Protein AF-A0A7S1WZS3-F1 (afdb_monomer)

pLDDT: mean 91.5, std 8.47, range [45.56, 98.88]

Solvent-accessible surface area (backbone atoms only — not comparable to full-atom values): 16758 Å² total; per-residue (Å²): 134,74,49,86,81,84,87,34,74,43,82,35,60,70,46,44,48,32,69,66,56,39,52,51,41,39,76,72,62,40,40,30,54,29,68,52,67,67,52,53,50,56,44,50,54,53,54,59,64,42,54,56,54,85,89,65,92,74,57,39,48,43,87,85,74,50,40,50,37,22,43,61,51,29,45,55,56,40,46,24,36,70,39,18,65,38,70,40,64,42,80,39,55,29,79,86,77,61,50,49,81,30,22,66,61,47,41,45,63,74,42,43,56,80,90,77,30,75,74,80,77,36,90,41,59,35,36,16,31,34,48,37,37,33,86,87,79,65,28,30,53,38,22,30,36,21,1,69,81,33,86,89,20,40,50,23,35,38,49,30,59,42,63,29,46,59,51,33,24,52,67,58,28,29,40,50,30,25,32,64,26,26,49,38,61,52,44,78,74,17,39,52,35,40,33,65,45,50,73,94,44,57,64,41,33,45,38,40,31,31,33,26,30,50,74,53,72,81,62,70,49,23,29,61,31,36,88,61,11,43,12,28,25,57,36,45,64,73,60,55,66,76,58,60,76,85,51,28,79,57,64,57,55,77,56,46,52,53,28,43,74,70,59,76,47,62,64,36,81,65,91,40,74,44,53,52,48,45,35,58,46,37,19,50,51,25,48,41,82,86,60,51,54,59,57,47,31,53,52,50,56,58,48,45,57,44,37,54,69,76,36,65,89,29,53,49,81,130

Structure (mmCIF, N/CA/C/O backbone):
data_AF-A0A7S1WZS3-F1
#
_entry.id   AF-A0A7S1WZS3-F1
#
loop_
_atom_site.group_PDB
_atom_site.id
_atom_site.type_symbol
_atom_site.label_atom_id
_atom_site.label_alt_id
_atom_site.label_comp_id
_atom_site.label_asym_id
_atom_site.label_entity_id
_atom_site.label_seq_id
_atom_site.pdbx_PDB_ins_code
_atom_site.Cartn_x
_atom_site.Cartn_y
_atom_site.Cartn_z
_atom_site.occupancy
_atom_site.B_iso_or_equiv
_atom_site.auth_seq_id
_atom_site.auth_comp_id
_atom_site.auth_asym_id
_atom_site.auth_atom_id
_atom_site.pdbx_PDB_model_num
ATOM 1 N N . GLU A 1 1 ? 26.510 1.974 -28.330 1.00 45.56 1 GLU A N 1
ATOM 2 C CA . GLU A 1 1 ? 25.494 0.947 -28.642 1.00 45.56 1 GLU A CA 1
ATOM 3 C C . GLU A 1 1 ? 24.501 0.903 -27.490 1.00 45.56 1 GLU A C 1
ATOM 5 O O . GLU A 1 1 ? 24.932 0.837 -26.343 1.00 45.56 1 GLU A O 1
ATOM 10 N N . GLY A 1 2 ? 23.208 1.093 -27.761 1.00 55.34 2 GLY A N 1
ATOM 11 C CA . GLY A 1 2 ? 22.176 1.066 -26.721 1.00 55.34 2 GLY A CA 1
ATOM 12 C C . GLY A 1 2 ? 21.950 -0.366 -26.241 1.00 55.34 2 GLY A C 1
ATOM 13 O O . GLY A 1 2 ? 21.807 -1.272 -27.058 1.00 55.34 2 GLY A O 1
ATOM 14 N N . THR A 1 3 ? 21.942 -0.582 -24.928 1.00 66.81 3 THR A N 1
ATOM 15 C CA . THR A 1 3 ? 21.632 -1.881 -24.327 1.00 66.81 3 THR A CA 1
ATOM 16 C C . THR A 1 3 ? 20.143 -2.175 -24.506 1.00 66.81 3 THR A C 1
ATOM 18 O O . THR A 1 3 ? 19.302 -1.529 -23.881 1.00 66.81 3 THR A O 1
ATOM 21 N N . ALA A 1 4 ? 19.805 -3.138 -25.368 1.00 75.06 4 ALA A N 1
ATOM 22 C CA . ALA A 1 4 ? 18.430 -3.612 -25.509 1.00 75.06 4 ALA A CA 1
ATOM 23 C C . ALA A 1 4 ? 17.906 -4.113 -24.153 1.00 75.06 4 ALA A C 1
ATOM 25 O O . ALA A 1 4 ? 18.592 -4.873 -23.467 1.00 75.06 4 ALA A O 1
ATOM 26 N N . GLN A 1 5 ? 16.706 -3.677 -23.768 1.00 86.69 5 GLN A N 1
ATOM 27 C CA . GLN A 1 5 ? 16.044 -4.119 -22.541 1.00 86.69 5 GLN A CA 1
ATOM 28 C C . GLN A 1 5 ? 14.950 -5.125 -22.872 1.00 86.69 5 GLN A C 1
ATOM 30 O O . GLN A 1 5 ? 14.182 -4.931 -23.812 1.00 86.69 5 GLN A O 1
ATOM 35 N N . VAL A 1 6 ? 14.887 -6.201 -22.089 1.00 90.31 6 VAL A N 1
ATOM 36 C CA . VAL A 1 6 ? 13.849 -7.228 -22.202 1.00 90.31 6 VAL A CA 1
ATOM 37 C C . VAL A 1 6 ? 12.915 -7.088 -21.012 1.00 90.31 6 VAL A C 1
ATOM 39 O O . VAL A 1 6 ? 13.349 -7.239 -19.872 1.00 90.31 6 VAL A O 1
ATOM 42 N N . PHE A 1 7 ? 11.638 -6.839 -21.287 1.00 94.19 7 PHE A N 1
ATOM 43 C CA . PHE A 1 7 ? 10.586 -6.874 -20.279 1.00 94.19 7 PHE A CA 1
ATOM 44 C C . PHE A 1 7 ? 10.088 -8.315 -20.117 1.00 94.19 7 PHE A C 1
ATOM 46 O O . PHE A 1 7 ? 9.569 -8.902 -21.068 1.00 94.19 7 PHE A O 1
ATOM 53 N N . LYS A 1 8 ? 10.295 -8.922 -18.943 1.00 95.44 8 LYS A N 1
ATOM 54 C CA . LYS A 1 8 ? 9.975 -10.338 -18.701 1.00 95.44 8 LYS A CA 1
ATOM 55 C C . LYS A 1 8 ? 8.706 -10.471 -17.869 1.00 95.44 8 LYS A C 1
ATOM 57 O O . LYS A 1 8 ? 8.696 -10.084 -16.705 1.00 95.44 8 LYS A O 1
ATOM 62 N N . VAL A 1 9 ? 7.675 -11.085 -18.438 1.00 96.94 9 VAL A N 1
ATOM 63 C CA . VAL A 1 9 ? 6.403 -11.339 -17.752 1.00 96.94 9 VAL A CA 1
ATOM 64 C C . VAL A 1 9 ? 6.297 -12.810 -17.374 1.00 96.94 9 VAL A C 1
ATOM 66 O O . VAL A 1 9 ? 6.479 -13.685 -18.220 1.00 96.94 9 VAL A O 1
ATOM 69 N N . ILE A 1 10 ? 5.963 -13.083 -16.115 1.00 97.12 10 ILE A N 1
ATOM 70 C CA . ILE A 1 10 ? 5.545 -14.408 -15.654 1.00 97.12 10 ILE A CA 1
ATOM 71 C C . ILE A 1 10 ? 4.019 -14.412 -15.559 1.00 97.12 10 ILE A C 1
ATOM 73 O O . ILE A 1 10 ? 3.454 -13.868 -14.613 1.00 97.12 10 ILE A O 1
ATOM 77 N N . LEU A 1 11 ? 3.355 -15.012 -16.548 1.00 96.75 11 LEU A N 1
ATOM 78 C CA . LEU A 1 11 ? 1.907 -15.219 -16.536 1.00 96.75 11 LEU A CA 1
ATOM 79 C C . LEU A 1 11 ? 1.604 -16.580 -15.898 1.00 96.75 11 LEU A C 1
ATOM 81 O O . LEU A 1 11 ? 1.740 -17.615 -16.549 1.00 96.75 11 LEU A O 1
ATOM 85 N N . SER A 1 12 ? 1.264 -16.592 -14.610 1.00 95.31 12 SER A N 1
ATOM 86 C CA . SER A 1 12 ? 0.979 -17.822 -13.867 1.00 95.31 12 SER A CA 1
ATOM 87 C C . SER A 1 12 ? 0.108 -17.548 -12.638 1.00 95.31 12 SER A C 1
ATOM 89 O O . SER A 1 12 ? 0.584 -16.911 -11.694 1.00 95.31 12 SER A O 1
ATOM 91 N N . PRO A 1 13 ? -1.126 -18.089 -12.586 1.00 89.38 13 PRO A N 1
ATOM 92 C CA . PRO A 1 13 ? -1.971 -18.009 -11.396 1.00 89.38 13 PRO A CA 1
ATOM 93 C C . PRO A 1 13 ? -1.282 -18.560 -10.143 1.00 89.38 13 PRO A C 1
ATOM 95 O O . PRO A 1 13 ? -1.365 -17.956 -9.083 1.00 89.38 13 PRO A O 1
ATOM 98 N N . THR A 1 14 ? -0.518 -19.649 -10.276 1.00 90.56 14 THR A N 1
ATOM 99 C CA . THR A 1 14 ? 0.211 -20.258 -9.154 1.00 90.56 14 THR A CA 1
ATOM 100 C C . THR A 1 14 ? 1.258 -19.314 -8.565 1.00 90.56 14 THR A C 1
ATOM 102 O O . THR A 1 14 ? 1.360 -19.194 -7.351 1.00 90.56 14 THR A O 1
ATOM 105 N N . VAL A 1 15 ? 2.026 -18.612 -9.406 1.00 92.94 15 VAL A N 1
ATOM 106 C CA . VAL A 1 15 ? 3.057 -17.670 -8.926 1.00 92.94 15 VAL A CA 1
ATOM 107 C C . VAL A 1 15 ? 2.420 -16.412 -8.329 1.00 92.94 15 VAL A C 1
ATOM 109 O O . VAL A 1 15 ? 2.984 -15.804 -7.425 1.00 92.94 15 VAL A O 1
ATOM 112 N N . CYS A 1 16 ? 1.237 -16.020 -8.803 1.00 90.31 16 CYS A N 1
ATOM 113 C CA . CYS A 1 16 ? 0.491 -14.900 -8.235 1.00 90.31 16 CYS A CA 1
ATOM 114 C C . CYS A 1 16 ? -0.029 -15.148 -6.819 1.00 90.31 16 CYS A C 1
ATOM 116 O O . CYS A 1 16 ? -0.367 -14.173 -6.164 1.00 90.31 16 CYS A O 1
ATOM 118 N N . GLU A 1 17 ? -0.091 -16.395 -6.356 1.00 90.38 17 GLU A N 1
ATOM 119 C CA . GLU A 1 17 ? -0.626 -16.755 -5.034 1.00 90.38 17 GLU A CA 1
ATOM 120 C C . GLU A 1 17 ? 0.442 -17.331 -4.089 1.00 90.38 17 GLU A C 1
ATOM 122 O O . GLU A 1 17 ? 0.184 -17.520 -2.900 1.00 90.38 17 GLU A O 1
ATOM 127 N N . ASP A 1 18 ? 1.649 -17.592 -4.601 1.00 95.06 18 ASP A N 1
ATOM 128 C CA . ASP A 1 18 ? 2.789 -18.076 -3.825 1.00 95.06 18 ASP A CA 1
ATOM 129 C C . ASP A 1 18 ? 3.810 -16.944 -3.619 1.00 95.06 18 ASP A C 1
ATOM 131 O O . ASP A 1 18 ? 4.537 -16.573 -4.553 1.00 95.06 18 ASP A O 1
ATOM 135 N N . PRO A 1 19 ? 3.911 -16.384 -2.401 1.00 95.31 19 PRO A N 1
ATOM 136 C CA . PRO A 1 19 ? 4.779 -15.242 -2.167 1.00 95.31 19 PRO A CA 1
ATOM 137 C C . PRO A 1 19 ? 6.270 -15.596 -2.244 1.00 95.31 19 PRO A C 1
ATOM 139 O O . PRO A 1 19 ? 7.086 -14.745 -2.593 1.00 95.31 19 PRO A O 1
ATOM 142 N N . VAL A 1 20 ? 6.658 -16.846 -1.972 1.00 94.44 20 VAL A N 1
ATOM 143 C CA . VAL A 1 20 ? 8.062 -17.272 -2.066 1.00 94.44 20 VAL A CA 1
ATOM 144 C C . VAL A 1 20 ? 8.466 -17.378 -3.531 1.00 94.44 20 VAL A C 1
ATOM 146 O O . VAL A 1 20 ? 9.483 -16.813 -3.942 1.00 94.44 20 VAL A O 1
ATOM 149 N N . ILE A 1 21 ? 7.661 -18.064 -4.347 1.00 94.38 21 ILE A N 1
ATOM 150 C CA . ILE A 1 21 ? 7.946 -18.221 -5.776 1.00 94.38 21 ILE A CA 1
ATOM 151 C C . ILE A 1 21 ? 7.903 -16.861 -6.480 1.00 94.38 21 ILE A C 1
ATOM 153 O O . ILE A 1 21 ? 8.752 -16.603 -7.336 1.00 94.38 21 ILE A O 1
ATOM 157 N N . ARG A 1 22 ? 6.996 -15.955 -6.091 1.00 93.81 22 ARG A N 1
ATOM 158 C CA . ARG A 1 22 ? 6.959 -14.593 -6.643 1.00 93.81 22 ARG A CA 1
ATOM 159 C C . ARG A 1 22 ? 8.277 -13.847 -6.422 1.00 93.81 22 ARG A C 1
ATOM 161 O O . ARG A 1 22 ? 8.834 -13.322 -7.388 1.00 93.81 22 ARG A O 1
ATOM 168 N N . LEU A 1 23 ? 8.809 -13.832 -5.196 1.00 91.69 23 LEU A N 1
ATOM 169 C CA . LEU A 1 23 ? 10.112 -13.212 -4.924 1.00 91.69 23 LEU A CA 1
ATOM 170 C C . LEU A 1 23 ? 11.245 -13.898 -5.696 1.00 91.69 23 LEU A C 1
ATOM 172 O O . LEU A 1 23 ? 12.122 -13.217 -6.227 1.00 91.69 23 LEU A O 1
ATOM 176 N N . LEU A 1 24 ? 11.211 -15.229 -5.830 1.00 92.31 24 LEU A N 1
ATOM 177 C CA . LEU A 1 24 ? 12.184 -15.961 -6.646 1.00 92.31 24 LEU A CA 1
ATOM 178 C C . LEU A 1 24 ? 12.127 -15.545 -8.123 1.00 92.31 24 LEU A C 1
ATOM 180 O O . LEU A 1 24 ? 13.178 -15.379 -8.742 1.00 92.31 24 LEU A O 1
ATOM 184 N N . CYS A 1 25 ? 10.939 -15.337 -8.696 1.00 93.62 25 CYS A N 1
ATOM 185 C CA . CYS A 1 25 ? 10.792 -14.836 -10.062 1.00 93.62 25 CYS A CA 1
ATOM 186 C C . CYS A 1 25 ? 11.454 -13.462 -10.232 1.00 93.62 25 CYS A C 1
ATOM 188 O O . CYS A 1 25 ? 12.222 -13.270 -11.180 1.00 93.62 25 CYS A O 1
ATOM 190 N N . PHE A 1 26 ? 11.228 -12.535 -9.300 1.00 91.62 26 PHE A N 1
ATOM 191 C CA . PHE A 1 26 ? 11.874 -11.221 -9.322 1.00 91.62 26 PHE A CA 1
ATOM 192 C C . PHE A 1 26 ? 13.392 -11.312 -9.140 1.00 91.62 26 PHE A C 1
ATOM 194 O O . PHE A 1 26 ? 14.135 -10.721 -9.920 1.00 91.62 26 PHE A O 1
ATOM 201 N N . ALA A 1 27 ? 13.877 -12.154 -8.224 1.00 88.50 27 ALA A N 1
ATOM 202 C CA . ALA A 1 27 ? 15.308 -12.415 -8.050 1.00 88.50 27 ALA A CA 1
ATOM 203 C C . ALA A 1 27 ? 15.969 -13.040 -9.299 1.00 88.50 27 ALA A C 1
ATOM 205 O O . ALA A 1 27 ? 17.177 -12.916 -9.503 1.00 88.50 27 ALA A O 1
ATOM 206 N N . LYS A 1 28 ? 15.192 -13.708 -10.166 1.00 91.69 28 LYS A N 1
ATOM 207 C CA . LYS A 1 28 ? 15.631 -14.223 -11.479 1.00 91.69 28 LYS A CA 1
ATOM 208 C C . LYS A 1 28 ? 15.426 -13.221 -12.627 1.00 91.69 28 LYS A C 1
ATOM 210 O O . LYS A 1 28 ? 15.674 -13.550 -13.791 1.00 91.69 28 LYS A O 1
ATOM 215 N N . GLY A 1 29 ? 15.030 -11.991 -12.309 1.00 90.38 29 GLY A N 1
ATOM 216 C CA . GLY A 1 29 ? 14.913 -10.876 -13.241 1.00 90.38 29 GLY A CA 1
ATOM 217 C C . GLY A 1 29 ? 13.618 -10.870 -14.044 1.00 90.38 29 GLY A C 1
ATOM 218 O O . GLY A 1 29 ? 13.650 -10.442 -15.200 1.00 90.38 29 GLY A O 1
ATOM 219 N N . ALA A 1 30 ? 12.519 -11.396 -13.489 1.00 93.75 30 ALA A N 1
ATOM 220 C CA . ALA A 1 30 ? 11.181 -11.067 -13.969 1.00 93.75 30 ALA A CA 1
ATOM 221 C C . ALA A 1 30 ? 10.912 -9.571 -13.757 1.00 93.75 30 ALA A C 1
ATOM 223 O O . ALA A 1 30 ? 11.286 -9.019 -12.727 1.00 93.75 30 ALA A O 1
ATOM 224 N N . SER A 1 31 ? 10.264 -8.935 -14.729 1.00 94.00 31 SER A N 1
ATOM 225 C CA . SER A 1 31 ? 9.810 -7.545 -14.640 1.00 94.00 31 SER A CA 1
ATOM 226 C C . SER A 1 31 ? 8.394 -7.438 -14.082 1.00 94.00 31 SER A C 1
ATOM 228 O O . SER A 1 31 ? 7.981 -6.368 -13.675 1.00 94.00 31 SER A O 1
ATOM 230 N N . MET A 1 32 ? 7.621 -8.524 -14.140 1.00 95.06 32 MET A N 1
ATOM 231 C CA . MET A 1 32 ? 6.221 -8.550 -13.737 1.00 95.06 32 MET A CA 1
ATOM 232 C C . MET A 1 32 ? 5.761 -9.992 -13.516 1.00 95.06 32 MET A C 1
ATOM 234 O O . MET A 1 32 ? 6.192 -10.910 -14.221 1.00 95.06 32 MET A O 1
ATOM 238 N N . VAL A 1 33 ? 4.840 -10.178 -12.572 1.00 95.69 33 VAL A N 1
ATOM 239 C CA . VAL A 1 33 ? 4.113 -11.431 -12.341 1.00 95.69 33 VAL A CA 1
ATOM 240 C C . VAL A 1 33 ? 2.618 -11.123 -12.401 1.00 95.69 33 VAL A C 1
ATOM 242 O O . VAL A 1 33 ? 2.159 -10.236 -11.682 1.00 95.69 33 VAL A O 1
ATOM 245 N N . ALA A 1 34 ? 1.877 -11.848 -13.238 1.00 95.25 34 ALA A N 1
ATOM 246 C CA . ALA A 1 34 ? 0.453 -11.630 -13.491 1.00 95.25 34 ALA A CA 1
ATOM 247 C C . ALA A 1 34 ? -0.325 -12.947 -13.609 1.00 95.25 34 ALA A C 1
ATOM 249 O O . ALA A 1 34 ? 0.240 -13.988 -13.946 1.00 95.25 34 ALA A O 1
ATOM 250 N N . ASN A 1 35 ? -1.634 -12.892 -13.364 1.00 93.06 35 ASN A N 1
ATOM 251 C CA . ASN A 1 35 ? -2.553 -14.029 -13.490 1.00 93.06 35 ASN A CA 1
ATOM 252 C C . ASN A 1 35 ? -3.586 -13.855 -14.616 1.00 93.06 35 ASN A C 1
ATOM 254 O O . ASN A 1 35 ? -4.322 -14.797 -14.897 1.00 93.06 35 ASN A O 1
ATOM 258 N N . CYS A 1 36 ? -3.633 -12.690 -15.269 1.00 92.44 36 CYS A N 1
ATOM 259 C CA . CYS A 1 36 ? -4.579 -12.380 -16.336 1.00 92.44 36 CYS A CA 1
ATOM 260 C C . CYS A 1 36 ? -3.890 -11.707 -17.532 1.00 92.44 36 CYS A C 1
ATOM 262 O O . CYS A 1 36 ? -2.828 -11.093 -17.399 1.00 92.44 36 CYS A O 1
ATOM 264 N N . VAL A 1 37 ? -4.487 -11.848 -18.717 1.00 94.44 37 VAL A N 1
ATOM 265 C CA . VAL A 1 37 ? -3.927 -11.339 -19.980 1.00 94.44 37 VAL A CA 1
ATOM 266 C C . VAL A 1 37 ? -4.105 -9.826 -20.088 1.00 94.44 37 VAL A C 1
ATOM 268 O O . VAL A 1 37 ? -3.264 -9.149 -20.671 1.00 94.44 37 VAL A O 1
ATOM 271 N N . GLU A 1 38 ? -5.148 -9.281 -19.472 1.00 94.94 38 GLU A N 1
ATOM 272 C CA . GLU A 1 38 ? -5.461 -7.855 -19.431 1.00 94.94 38 GLU A CA 1
ATOM 273 C C . GLU A 1 38 ? -4.323 -7.060 -18.779 1.00 94.94 38 GLU A C 1
ATOM 275 O O . GLU A 1 38 ? -3.884 -6.047 -19.319 1.00 94.94 38 GLU A O 1
ATOM 280 N N . ALA A 1 39 ? -3.768 -7.564 -17.671 1.00 95.00 39 ALA A N 1
ATOM 281 C CA . ALA A 1 39 ? -2.610 -6.948 -17.026 1.00 95.00 39 ALA A CA 1
ATOM 282 C C . ALA A 1 39 ? -1.348 -7.032 -17.901 1.00 95.00 39 ALA A C 1
ATOM 284 O O . ALA A 1 39 ? -0.548 -6.099 -17.926 1.00 95.00 39 ALA A O 1
ATOM 285 N N . VAL A 1 40 ? -1.167 -8.132 -18.643 1.00 96.62 40 VAL A N 1
ATOM 286 C CA . VAL A 1 40 ? -0.061 -8.253 -19.608 1.00 96.62 40 VAL A CA 1
ATOM 287 C C . VAL A 1 40 ? -0.218 -7.233 -20.732 1.00 96.62 40 VAL A C 1
ATOM 289 O O . VAL A 1 40 ? 0.767 -6.616 -21.126 1.00 96.62 40 VAL A O 1
ATOM 292 N N . HIS A 1 41 ? -1.438 -7.025 -21.225 1.00 96.94 41 HIS A N 1
ATOM 293 C CA . HIS A 1 41 ? -1.720 -6.029 -22.252 1.00 96.94 41 HIS A CA 1
ATOM 294 C C . HIS A 1 41 ? -1.389 -4.609 -21.774 1.00 96.94 41 HIS A C 1
ATOM 296 O O . HIS A 1 41 ? -0.627 -3.925 -22.453 1.00 96.94 41 HIS A O 1
ATOM 302 N N . ASP A 1 42 ? -1.860 -4.203 -20.587 1.00 96.44 42 ASP A N 1
ATOM 303 C CA . ASP A 1 42 ? -1.519 -2.898 -19.984 1.00 96.44 42 ASP A CA 1
ATOM 304 C C . ASP A 1 42 ? 0.006 -2.727 -19.858 1.00 96.44 42 ASP A C 1
ATOM 306 O O . ASP A 1 42 ? 0.582 -1.723 -20.284 1.00 96.44 42 ASP A O 1
ATOM 310 N N . ALA A 1 43 ? 0.709 -3.753 -19.372 1.00 96.62 43 ALA A N 1
ATOM 311 C CA . ALA A 1 43 ? 2.164 -3.706 -19.281 1.00 96.62 43 ALA A CA 1
ATOM 312 C C . ALA A 1 43 ? 2.839 -3.524 -20.651 1.00 96.62 43 ALA A C 1
ATOM 314 O O . ALA A 1 43 ? 3.775 -2.733 -20.771 1.00 96.62 43 ALA A O 1
ATOM 315 N N . LEU A 1 44 ? 2.370 -4.216 -21.694 1.00 95.94 44 LEU A N 1
ATOM 316 C CA . LEU A 1 44 ? 2.919 -4.089 -23.046 1.00 95.94 44 LEU A CA 1
ATOM 317 C C . LEU A 1 44 ? 2.644 -2.711 -23.664 1.00 95.94 44 LEU A C 1
ATOM 319 O O . LEU A 1 44 ? 3.531 -2.161 -24.317 1.00 95.94 44 LEU A O 1
ATOM 323 N N . GLU A 1 45 ? 1.475 -2.117 -23.417 1.00 96.88 45 GLU A N 1
ATOM 324 C CA . GLU A 1 45 ? 1.179 -0.738 -23.827 1.00 96.88 45 GLU A CA 1
ATOM 325 C C . GLU A 1 45 ? 2.131 0.264 -23.158 1.00 96.88 45 GLU A C 1
ATOM 327 O O . GLU A 1 45 ? 2.654 1.173 -23.811 1.00 96.88 45 GLU A O 1
ATOM 332 N N . ARG A 1 46 ? 2.430 0.082 -21.866 1.00 96.25 46 ARG A N 1
ATOM 333 C CA . ARG A 1 46 ? 3.415 0.911 -21.150 1.00 96.25 46 ARG A CA 1
ATOM 334 C C . ARG A 1 46 ? 4.838 0.693 -21.665 1.00 96.25 46 ARG A C 1
ATOM 336 O O . ARG A 1 46 ? 5.572 1.662 -21.846 1.00 96.25 46 ARG A O 1
ATOM 343 N N . VAL A 1 47 ? 5.217 -0.551 -21.960 1.00 95.12 47 VAL A N 1
ATOM 344 C CA . VAL A 1 47 ? 6.512 -0.883 -22.576 1.00 95.12 47 VAL A CA 1
ATOM 345 C C . VAL A 1 47 ? 6.673 -0.193 -23.932 1.00 95.12 47 VAL A C 1
ATOM 347 O O . VAL A 1 47 ? 7.736 0.369 -24.198 1.00 95.12 47 VAL A O 1
ATOM 350 N N . GLU A 1 48 ? 5.632 -0.183 -24.766 1.00 94.12 48 GLU A N 1
ATOM 351 C CA . GLU A 1 48 ? 5.646 0.501 -26.064 1.00 94.12 48 GLU A CA 1
ATOM 352 C C . GLU A 1 48 ? 5.854 2.013 -25.901 1.00 94.12 48 GLU A C 1
ATOM 354 O O . GLU A 1 48 ? 6.645 2.619 -26.626 1.00 94.12 48 GLU A O 1
ATOM 359 N N . ARG A 1 49 ? 5.224 2.623 -24.889 1.00 92.94 49 ARG A N 1
ATOM 360 C CA . ARG A 1 49 ? 5.412 4.046 -24.558 1.00 92.94 49 ARG A CA 1
ATOM 361 C C . ARG A 1 49 ? 6.843 4.376 -24.126 1.00 92.94 49 ARG A C 1
ATOM 363 O O . ARG A 1 49 ? 7.279 5.505 -24.335 1.00 92.94 49 ARG A O 1
ATOM 370 N N . CYS A 1 50 ? 7.594 3.413 -23.592 1.00 89.81 50 CYS A N 1
ATOM 371 C CA . CYS A 1 50 ? 9.011 3.564 -23.241 1.00 89.81 50 CYS A CA 1
ATOM 372 C C . CYS A 1 50 ? 9.978 3.383 -24.427 1.00 89.81 50 CYS A C 1
ATOM 374 O O . CYS A 1 50 ? 11.190 3.302 -24.210 1.00 89.81 50 CYS A O 1
ATOM 376 N N . ARG A 1 51 ? 9.501 3.293 -25.678 1.00 87.00 51 ARG A N 1
ATOM 377 C CA . ARG A 1 51 ? 10.395 3.163 -26.837 1.00 87.00 51 ARG A CA 1
ATOM 378 C C . ARG A 1 51 ? 11.247 4.419 -27.051 1.00 87.00 51 ARG A C 1
ATOM 380 O O . ARG A 1 51 ? 10.684 5.507 -27.184 1.00 87.00 51 ARG A O 1
ATOM 387 N N . PRO A 1 52 ? 12.583 4.281 -27.161 1.00 82.62 52 PRO A N 1
ATOM 388 C CA . PRO A 1 52 ? 13.452 5.409 -27.456 1.00 82.62 52 PRO A CA 1
ATOM 389 C C . PRO A 1 52 ? 13.054 6.124 -28.747 1.00 82.62 52 PRO A C 1
ATOM 391 O O . PRO A 1 52 ? 12.831 5.484 -29.777 1.00 82.62 52 PRO A O 1
ATOM 394 N N . VAL A 1 53 ? 13.011 7.452 -28.704 1.00 77.88 53 VAL A N 1
ATOM 395 C CA . VAL A 1 53 ? 12.672 8.274 -29.868 1.00 77.88 53 VAL A CA 1
ATOM 396 C C . VAL A 1 53 ? 13.959 8.727 -30.553 1.00 77.88 53 VAL A C 1
ATOM 398 O O . VAL A 1 53 ? 14.813 9.382 -29.955 1.00 77.88 53 VAL A O 1
ATOM 401 N N . SER A 1 54 ? 14.118 8.393 -31.833 1.00 74.25 54 SER A N 1
ATOM 402 C CA . SER A 1 54 ? 15.257 8.849 -32.632 1.00 74.25 54 SER A CA 1
ATOM 403 C C . SER A 1 54 ? 15.110 10.319 -33.035 1.00 74.25 54 SER A C 1
ATOM 405 O O . SER A 1 54 ? 14.041 10.730 -33.479 1.00 74.25 54 SER A O 1
ATOM 407 N N . GLY A 1 55 ? 16.201 11.088 -32.978 1.00 68.62 55 GLY A N 1
ATOM 408 C CA . GLY A 1 55 ? 16.258 12.445 -33.541 1.00 68.62 55 GLY A CA 1
ATOM 409 C C . GLY A 1 55 ? 15.829 13.578 -32.603 1.00 68.62 55 GLY A C 1
ATOM 410 O O . GLY A 1 55 ? 15.815 14.732 -33.031 1.00 68.62 55 GLY A O 1
ATOM 411 N N . LEU A 1 56 ? 15.525 13.288 -31.333 1.00 72.31 56 LEU A N 1
ATOM 412 C CA . LEU A 1 56 ? 15.341 14.317 -30.307 1.00 72.31 56 LEU A CA 1
ATOM 413 C C . LEU A 1 56 ? 16.695 14.851 -29.817 1.00 72.31 56 LEU A C 1
ATOM 415 O O . LEU A 1 56 ? 17.666 14.105 -29.703 1.00 72.31 56 LEU A O 1
ATOM 419 N N . ARG A 1 57 ? 16.756 16.160 -29.536 1.00 64.06 57 ARG A N 1
ATOM 420 C CA . ARG A 1 57 ? 17.975 16.831 -29.046 1.00 64.06 57 ARG A CA 1
ATOM 421 C C . ARG A 1 57 ? 18.250 16.568 -27.566 1.00 64.06 57 ARG A C 1
ATOM 423 O O . ARG A 1 57 ? 19.409 16.550 -27.170 1.00 64.06 57 ARG A O 1
ATOM 430 N N . GLU A 1 58 ? 17.202 16.362 -26.777 1.00 77.00 58 GLU A N 1
ATOM 431 C CA . GLU A 1 58 ? 17.276 16.182 -25.328 1.00 77.00 58 GLU A CA 1
ATOM 432 C C . GLU A 1 58 ? 16.690 14.816 -24.982 1.00 77.00 58 GLU A C 1
ATOM 434 O O . GLU A 1 58 ? 15.480 14.606 -25.029 1.00 77.00 58 GLU A O 1
ATOM 439 N N . THR A 1 59 ? 17.570 13.856 -24.706 1.00 89.00 59 THR A N 1
ATOM 440 C CA . THR A 1 59 ? 17.177 12.508 -24.299 1.00 89.00 59 THR A CA 1
ATOM 441 C C . THR A 1 59 ? 17.952 12.094 -23.065 1.00 89.00 59 THR A C 1
ATOM 443 O O . THR A 1 59 ? 19.162 12.308 -22.980 1.00 89.00 59 THR A O 1
ATOM 446 N N . CYS A 1 60 ? 17.271 11.429 -22.150 1.00 89.69 60 CYS A N 1
ATOM 447 C CA . CYS A 1 60 ? 17.831 10.846 -20.956 1.00 89.69 60 CYS A CA 1
ATOM 448 C C . CYS A 1 60 ? 18.391 9.446 -21.235 1.00 89.69 60 CYS A C 1
ATOM 450 O O . CYS A 1 60 ? 17.967 8.716 -22.142 1.00 89.69 60 CYS A O 1
ATOM 452 N N . ARG A 1 61 ? 19.353 9.060 -20.397 1.00 90.69 61 ARG A N 1
ATOM 453 C CA . ARG A 1 61 ? 19.853 7.692 -20.285 1.00 90.69 61 ARG A CA 1
ATOM 454 C C . ARG A 1 61 ? 19.434 7.133 -18.934 1.00 90.69 61 ARG A C 1
ATOM 456 O O . ARG A 1 61 ? 19.722 7.754 -17.916 1.00 90.69 61 ARG A O 1
ATOM 463 N N . CYS A 1 62 ? 18.802 5.963 -18.922 1.00 90.50 62 CYS A N 1
ATOM 464 C CA . CYS A 1 62 ? 18.458 5.270 -17.689 1.00 90.50 62 CYS A CA 1
ATOM 465 C C . CYS A 1 62 ? 19.744 4.931 -16.909 1.00 90.50 62 CYS A C 1
ATOM 467 O O . CYS A 1 62 ? 20.611 4.232 -17.454 1.00 90.50 62 CYS A O 1
ATOM 469 N N . PRO A 1 63 ? 19.895 5.394 -15.655 1.00 88.81 63 PRO A N 1
ATOM 470 C CA . PRO A 1 63 ? 21.097 5.137 -14.864 1.00 88.81 63 PRO A CA 1
ATOM 471 C C . PRO A 1 63 ? 21.262 3.667 -14.443 1.00 88.81 63 PRO A C 1
ATOM 473 O O . PRO A 1 63 ? 22.373 3.221 -14.145 1.00 88.81 63 PRO A O 1
ATOM 476 N N . GLU A 1 64 ? 20.175 2.894 -14.445 1.00 87.81 64 GLU A N 1
ATOM 477 C CA . GLU A 1 64 ? 20.191 1.497 -14.008 1.00 87.81 64 GLU A CA 1
ATOM 478 C C . GLU A 1 64 ? 20.568 0.527 -15.126 1.00 87.81 64 GLU A C 1
ATOM 480 O O . GLU A 1 64 ? 21.519 -0.248 -14.985 1.00 87.81 64 GLU A O 1
ATOM 485 N N . CYS A 1 65 ? 19.873 0.597 -16.262 1.00 89.44 65 CYS A N 1
ATOM 486 C CA . CYS A 1 65 ? 20.053 -0.353 -17.362 1.00 89.44 65 CYS A CA 1
ATOM 487 C C . CYS A 1 65 ? 20.822 0.212 -18.567 1.00 89.44 65 CYS A C 1
ATOM 489 O O . CYS A 1 65 ? 21.230 -0.529 -19.467 1.00 89.44 65 CYS A O 1
ATOM 491 N N . GLY A 1 66 ? 21.045 1.528 -18.591 1.00 89.69 66 GLY A N 1
ATOM 492 C CA . GLY A 1 66 ? 21.776 2.210 -19.652 1.00 89.69 66 GLY A CA 1
ATOM 493 C C . GLY A 1 66 ? 20.989 2.467 -20.937 1.00 89.69 66 GLY A C 1
ATOM 494 O O . GLY A 1 66 ? 21.591 2.968 -21.893 1.00 89.69 66 GLY A O 1
ATOM 495 N N . LEU A 1 67 ? 19.685 2.162 -20.967 1.00 90.50 67 LEU A N 1
ATOM 496 C CA . LEU A 1 67 ? 18.800 2.490 -22.085 1.00 90.50 67 LEU A CA 1
ATOM 497 C C . LEU A 1 67 ? 18.822 4.002 -22.332 1.00 90.50 67 LEU A C 1
ATOM 499 O O . LEU A 1 67 ? 18.572 4.791 -21.426 1.00 90.50 67 LEU A O 1
ATOM 503 N N . SER A 1 68 ? 19.166 4.408 -23.547 1.00 90.31 68 SER A N 1
ATOM 504 C CA . SER A 1 68 ? 19.287 5.810 -23.954 1.00 90.31 68 SER A CA 1
ATOM 505 C C . SER A 1 68 ? 18.210 6.187 -24.961 1.00 90.31 68 SER A C 1
ATOM 507 O O . SER A 1 68 ? 17.659 5.309 -25.621 1.00 90.31 68 SER A O 1
ATOM 509 N N . GLY A 1 69 ? 17.988 7.487 -25.150 1.00 90.69 69 GLY A N 1
ATOM 510 C CA . GLY A 1 69 ? 17.011 7.985 -26.121 1.00 90.69 69 GLY A CA 1
ATOM 511 C C . GLY A 1 69 ? 15.599 8.119 -25.547 1.00 90.69 69 GLY A C 1
ATOM 512 O O . GLY A 1 69 ? 14.644 8.172 -26.314 1.00 90.69 69 GLY A O 1
ATOM 513 N N . LEU A 1 70 ? 15.468 8.138 -24.217 1.00 92.19 70 LEU A N 1
ATOM 514 C CA . LEU A 1 70 ? 14.196 8.314 -23.518 1.00 92.19 70 LEU A CA 1
ATOM 515 C C . LEU A 1 70 ? 13.929 9.804 -23.298 1.00 92.19 70 LEU A C 1
ATOM 517 O O . LEU A 1 70 ? 14.855 10.542 -22.974 1.00 92.19 70 LEU A O 1
ATOM 521 N N . THR A 1 71 ? 12.687 10.257 -23.417 1.00 93.06 71 THR A N 1
ATOM 522 C CA . THR A 1 71 ? 12.291 11.546 -22.828 1.00 93.06 71 THR A CA 1
ATOM 523 C C . THR A 1 71 ? 12.255 11.453 -21.297 1.00 93.06 71 THR A C 1
ATOM 525 O O . THR A 1 71 ? 12.337 10.360 -20.730 1.00 93.06 71 THR A O 1
ATOM 528 N N . GLU A 1 72 ? 12.109 12.591 -20.618 1.00 93.06 72 GLU A N 1
ATOM 529 C CA . GLU A 1 72 ? 11.894 12.642 -19.165 1.00 93.06 72 GLU A CA 1
ATOM 530 C C . GLU A 1 72 ? 10.694 11.775 -18.737 1.00 93.06 72 GLU A C 1
ATOM 532 O O . GLU A 1 72 ? 10.845 10.894 -17.891 1.00 93.06 72 GLU A O 1
ATOM 537 N N . ASP A 1 73 ? 9.543 11.926 -19.399 1.00 93.38 73 ASP A N 1
ATOM 538 C CA . ASP A 1 73 ? 8.331 11.141 -19.121 1.00 93.38 73 ASP A CA 1
ATOM 539 C C . ASP A 1 73 ? 8.512 9.644 -19.410 1.00 93.38 73 ASP A C 1
ATOM 541 O O . ASP A 1 73 ? 8.034 8.786 -18.665 1.00 93.38 73 ASP A O 1
ATOM 545 N N . GLN A 1 74 ? 9.230 9.301 -20.483 1.00 94.00 74 GLN A N 1
ATOM 546 C CA . GLN A 1 74 ? 9.523 7.904 -20.803 1.00 94.00 74 GLN A CA 1
ATOM 547 C C . GLN A 1 74 ? 10.445 7.271 -19.768 1.00 94.00 74 GLN A C 1
ATOM 549 O O . GLN A 1 74 ? 10.258 6.102 -19.434 1.00 94.00 74 GLN A O 1
ATOM 554 N N . LEU A 1 75 ? 11.425 8.021 -19.257 1.00 93.56 75 LEU A N 1
ATOM 555 C CA . LEU A 1 75 ? 12.286 7.565 -18.172 1.00 93.56 75 LEU A CA 1
ATOM 556 C C . LEU A 1 75 ? 11.498 7.424 -16.861 1.00 93.56 75 LEU A C 1
ATOM 558 O O . LEU A 1 75 ? 11.713 6.448 -16.142 1.00 93.56 75 LEU A O 1
ATOM 562 N N . HIS A 1 76 ? 10.552 8.331 -16.594 1.00 93.81 76 HIS A N 1
ATOM 563 C CA . HIS A 1 76 ? 9.652 8.258 -15.439 1.00 93.81 76 HIS A CA 1
ATOM 564 C C . HIS A 1 76 ? 8.806 6.985 -15.451 1.00 93.81 76 HIS A C 1
ATOM 566 O O . HIS A 1 76 ? 8.700 6.314 -14.431 1.00 93.81 76 HIS A O 1
ATOM 572 N N . LEU A 1 77 ? 8.260 6.612 -16.611 1.00 94.44 77 LEU A N 1
ATOM 573 C CA . LEU A 1 77 ? 7.525 5.358 -16.776 1.00 94.44 77 LEU A CA 1
ATOM 574 C C . LEU A 1 77 ? 8.454 4.133 -16.746 1.00 94.44 77 LEU A C 1
ATOM 576 O O . LEU A 1 77 ? 8.118 3.109 -16.158 1.00 94.44 77 LEU A O 1
ATOM 580 N N . HIS A 1 78 ? 9.628 4.229 -17.375 1.00 94.06 78 HIS A N 1
ATOM 581 C CA . HIS A 1 78 ? 10.578 3.124 -17.507 1.00 94.06 78 HIS A CA 1
ATOM 582 C C . HIS A 1 78 ? 11.146 2.667 -16.160 1.00 94.06 78 HIS A C 1
ATOM 584 O O . HIS A 1 78 ? 11.286 1.463 -15.953 1.00 94.06 78 HIS A O 1
ATOM 590 N N . GLY A 1 79 ? 11.466 3.611 -15.269 1.00 92.00 79 GLY A N 1
ATOM 591 C CA . GLY A 1 79 ? 12.099 3.354 -13.974 1.00 92.00 79 GLY A CA 1
ATOM 592 C C . GLY A 1 79 ? 11.416 2.237 -13.182 1.00 92.00 79 GLY A C 1
ATOM 593 O O . GLY A 1 79 ? 11.956 1.133 -13.113 1.00 92.00 79 GLY A O 1
ATOM 594 N N . PRO A 1 80 ? 10.223 2.462 -12.619 1.00 92.06 80 PRO A N 1
ATOM 595 C CA . PRO A 1 80 ? 9.572 1.457 -11.790 1.00 92.06 80 PRO A CA 1
ATOM 596 C C . PRO A 1 80 ? 9.122 0.235 -12.597 1.00 92.06 80 PRO A C 1
ATOM 598 O O . PRO A 1 80 ? 9.215 -0.891 -12.107 1.00 92.06 80 PRO A O 1
ATOM 601 N N . LEU A 1 81 ? 8.710 0.434 -13.855 1.00 94.50 81 LEU A N 1
ATOM 602 C CA . LEU A 1 81 ? 8.242 -0.642 -14.724 1.00 94.50 81 LEU A CA 1
ATOM 603 C C . LEU A 1 81 ? 9.318 -1.723 -14.901 1.00 94.50 81 LEU A C 1
ATOM 605 O O . LEU A 1 81 ? 9.028 -2.910 -14.801 1.00 94.50 81 LEU A O 1
ATOM 609 N N . TYR A 1 82 ? 10.574 -1.330 -15.119 1.00 92.94 82 TYR A N 1
ATOM 610 C CA . TYR A 1 82 ? 11.671 -2.277 -15.331 1.00 92.94 82 TYR A CA 1
ATOM 611 C C . TYR A 1 82 ? 12.489 -2.568 -14.072 1.00 92.94 82 TYR A C 1
ATOM 613 O O . TYR A 1 82 ? 13.235 -3.553 -14.065 1.00 92.94 82 TYR A O 1
ATOM 621 N N . HIS A 1 83 ? 12.438 -1.707 -13.054 1.00 90.12 83 HIS A N 1
ATOM 622 C CA . HIS A 1 83 ? 13.435 -1.698 -11.981 1.00 90.12 83 HIS A CA 1
ATOM 623 C C . HIS A 1 83 ? 12.869 -1.694 -10.558 1.00 90.12 83 HIS A C 1
ATOM 625 O O . HIS A 1 83 ? 13.649 -1.702 -9.612 1.00 90.12 83 HIS A O 1
ATOM 631 N N . SER A 1 84 ? 11.549 -1.784 -10.380 1.00 87.00 84 SER A N 1
ATOM 632 C CA . SER A 1 84 ? 10.902 -1.872 -9.055 1.00 87.00 84 SER A CA 1
ATOM 633 C C . SER A 1 84 ? 11.470 -2.965 -8.134 1.00 87.00 84 SER A C 1
ATOM 635 O O . SER A 1 84 ? 11.455 -2.808 -6.921 1.00 87.00 84 SER A O 1
ATOM 637 N N . HIS A 1 85 ? 12.026 -4.044 -8.685 1.00 81.31 85 HIS A N 1
ATOM 638 C CA . HIS A 1 85 ? 12.634 -5.171 -7.955 1.00 81.31 85 HIS A CA 1
ATOM 639 C C . HIS A 1 85 ? 14.171 -5.179 -7.938 1.00 81.31 85 HIS A C 1
ATOM 641 O O . HIS A 1 85 ? 14.764 -6.071 -7.328 1.00 81.31 85 HIS A O 1
ATOM 647 N N . HIS A 1 86 ? 14.829 -4.273 -8.663 1.00 79.00 86 HIS A N 1
ATOM 648 C CA . HIS A 1 86 ? 16.290 -4.233 -8.708 1.00 79.00 86 HIS A CA 1
ATOM 649 C C . HIS A 1 86 ? 16.852 -3.540 -7.475 1.00 79.00 86 HIS A C 1
ATOM 651 O O . HIS A 1 86 ? 16.195 -2.672 -6.912 1.00 79.00 86 HIS A O 1
ATOM 657 N N . ASP A 1 87 ? 18.090 -3.886 -7.106 1.00 68.38 87 ASP A N 1
ATOM 658 C CA . ASP A 1 87 ? 18.801 -3.142 -6.071 1.00 68.38 87 ASP A CA 1
ATOM 659 C C . ASP A 1 87 ? 18.865 -1.667 -6.456 1.00 68.38 87 ASP A C 1
ATOM 661 O O . ASP A 1 87 ? 19.511 -1.293 -7.446 1.00 68.38 87 ASP A O 1
ATOM 665 N N . ALA A 1 88 ? 18.123 -0.852 -5.707 1.00 63.22 88 ALA A N 1
ATOM 666 C CA . ALA A 1 88 ? 18.013 0.561 -5.970 1.00 63.22 88 ALA A CA 1
ATOM 667 C C . ALA A 1 88 ? 19.417 1.139 -5.854 1.00 63.22 88 ALA A C 1
ATOM 669 O O . ALA A 1 88 ? 20.016 1.171 -4.781 1.00 63.22 88 ALA A O 1
ATOM 670 N N . ARG A 1 89 ? 19.985 1.591 -6.973 1.00 66.38 89 ARG A N 1
ATOM 671 C CA . ARG A 1 89 ? 21.341 2.148 -7.000 1.00 66.38 89 ARG A CA 1
ATOM 672 C C . ARG A 1 89 ? 21.352 3.538 -6.360 1.00 66.38 89 ARG A C 1
ATOM 674 O O . ARG A 1 89 ? 21.609 4.526 -7.046 1.00 66.38 89 ARG A O 1
ATOM 681 N N . LEU A 1 90 ? 21.057 3.630 -5.062 1.00 64.44 90 LEU A N 1
ATOM 682 C CA . LEU A 1 90 ? 20.716 4.858 -4.336 1.00 64.44 90 LEU A CA 1
ATOM 683 C C . LEU A 1 90 ? 21.810 5.939 -4.406 1.00 64.44 90 LEU A C 1
ATOM 685 O O . LEU A 1 90 ? 21.494 7.115 -4.279 1.00 64.44 90 LEU A O 1
ATOM 689 N N . GLY A 1 91 ? 23.069 5.563 -4.663 1.00 68.88 91 GLY A N 1
ATOM 690 C CA . GLY A 1 91 ? 24.191 6.495 -4.860 1.00 68.88 91 GLY A CA 1
ATOM 691 C C . GLY A 1 91 ? 24.373 7.030 -6.290 1.00 68.88 91 GLY A C 1
ATOM 692 O O . GLY A 1 91 ? 25.335 7.754 -6.556 1.00 68.88 91 GLY A O 1
ATOM 693 N N . THR A 1 92 ? 23.504 6.656 -7.228 1.00 81.56 92 THR A N 1
ATOM 694 C CA . THR A 1 92 ? 23.576 7.117 -8.622 1.00 81.56 92 THR A CA 1
ATOM 695 C C . THR A 1 92 ? 23.057 8.554 -8.724 1.00 81.56 92 THR A C 1
ATOM 697 O O . THR A 1 92 ? 22.069 8.876 -8.070 1.00 81.56 92 THR A O 1
ATOM 700 N N . PRO A 1 93 ? 23.684 9.448 -9.507 1.00 87.06 93 PRO A N 1
ATOM 701 C CA . PRO A 1 93 ? 23.140 10.784 -9.714 1.00 87.06 93 PRO A CA 1
ATOM 702 C C . PRO A 1 93 ? 21.887 10.758 -10.593 1.00 87.06 93 PRO A C 1
ATOM 704 O O . PRO A 1 93 ? 21.762 9.945 -11.512 1.00 87.06 93 PRO A O 1
ATOM 707 N N . CYS A 1 94 ? 20.982 11.700 -10.341 1.00 89.38 94 CYS A N 1
ATOM 708 C CA . CYS A 1 94 ? 19.850 11.978 -11.211 1.00 89.38 94 CYS A CA 1
ATOM 709 C C . CYS A 1 94 ? 20.341 12.348 -12.626 1.00 89.38 94 CYS A C 1
ATOM 711 O O . CYS A 1 94 ? 21.158 13.264 -12.758 1.00 89.38 94 CYS A O 1
ATOM 713 N N . PRO A 1 95 ? 19.828 11.712 -13.696 1.00 89.00 95 PRO A N 1
ATOM 714 C CA . PRO A 1 95 ? 20.302 11.949 -15.061 1.00 89.00 95 PRO A CA 1
ATOM 715 C C . PRO A 1 95 ? 19.891 13.312 -15.641 1.00 89.00 95 PRO A C 1
ATOM 717 O O . PRO A 1 95 ? 20.324 13.638 -16.743 1.00 89.00 95 PRO A O 1
ATOM 720 N N . ILE A 1 96 ? 19.059 14.086 -14.933 1.00 89.81 96 ILE A N 1
ATOM 721 C CA . ILE A 1 96 ? 18.582 15.407 -15.372 1.00 89.81 96 ILE A CA 1
ATOM 722 C C . ILE A 1 96 ? 19.286 16.544 -14.620 1.00 89.81 96 ILE A C 1
ATOM 724 O O . ILE A 1 96 ? 19.707 17.514 -15.242 1.00 89.81 96 ILE A O 1
ATOM 728 N N . CYS A 1 97 ? 19.440 16.441 -13.295 1.00 91.56 97 CYS A N 1
ATOM 729 C CA . CYS A 1 97 ? 19.946 17.546 -12.465 1.00 91.56 97 CYS A CA 1
ATOM 730 C C . CYS A 1 97 ? 21.099 17.178 -11.511 1.00 91.56 97 CYS A C 1
ATOM 732 O O . CYS A 1 97 ? 21.449 17.987 -10.656 1.00 91.56 97 CYS A O 1
ATOM 734 N N . ASP A 1 98 ? 21.673 15.974 -11.632 1.00 87.44 98 ASP A N 1
ATOM 735 C CA . ASP A 1 98 ? 22.852 15.492 -10.880 1.00 87.44 98 ASP A CA 1
ATOM 736 C C . ASP A 1 98 ? 22.692 15.436 -9.341 1.00 87.44 98 ASP A C 1
ATOM 738 O O . ASP A 1 98 ? 23.658 15.233 -8.606 1.00 87.44 98 ASP A O 1
ATOM 742 N N . GLN A 1 99 ? 21.460 15.550 -8.827 1.00 86.94 99 GLN A N 1
ATOM 743 C CA . GLN A 1 99 ? 21.138 15.304 -7.414 1.00 86.94 99 GLN A CA 1
ATOM 744 C C . GLN A 1 99 ? 21.433 13.846 -7.026 1.00 86.94 99 GLN A C 1
ATOM 746 O O . GLN A 1 99 ? 21.152 12.929 -7.798 1.00 86.94 99 GLN A O 1
ATOM 751 N N . ARG A 1 100 ? 21.989 13.625 -5.827 1.00 78.75 100 ARG A N 1
ATOM 752 C CA . ARG A 1 100 ? 22.505 12.312 -5.368 1.00 78.75 100 ARG A CA 1
ATOM 753 C C . ARG A 1 100 ? 21.737 11.704 -4.192 1.00 78.75 100 ARG A C 1
ATOM 755 O O . ARG A 1 100 ? 22.115 10.644 -3.701 1.00 78.75 100 ARG A O 1
ATOM 762 N N . ASP A 1 101 ? 20.651 12.343 -3.772 1.00 69.31 101 ASP A N 1
ATOM 763 C CA . ASP A 1 101 ? 19.836 11.924 -2.629 1.00 69.31 101 ASP A CA 1
ATOM 764 C C . ASP A 1 101 ? 18.807 10.856 -3.035 1.00 69.31 101 ASP A C 1
ATOM 766 O O . ASP A 1 101 ? 17.603 11.101 -3.022 1.00 69.31 101 ASP A O 1
ATOM 770 N N . GLY A 1 102 ? 19.278 9.668 -3.431 1.00 75.31 102 GLY A N 1
ATOM 771 C CA . GLY A 1 102 ? 18.400 8.564 -3.828 1.00 75.31 102 GLY A CA 1
ATOM 772 C C . GLY A 1 102 ? 17.697 8.837 -5.157 1.00 75.31 102 GLY A C 1
ATOM 773 O O . GLY A 1 102 ? 16.550 9.285 -5.198 1.00 75.31 102 GLY A O 1
ATOM 774 N N . TRP A 1 103 ? 18.389 8.530 -6.257 1.00 83.88 103 TRP A N 1
ATOM 775 C CA . TRP A 1 103 ? 17.954 8.872 -7.615 1.00 83.88 103 TRP A CA 1
ATOM 776 C C . TRP A 1 103 ? 16.495 8.513 -7.947 1.00 83.88 103 TRP A C 1
ATOM 778 O O . TRP A 1 103 ? 15.830 9.404 -8.471 1.00 83.88 103 TRP A O 1
ATOM 788 N N . PRO A 1 104 ? 15.952 7.308 -7.645 1.00 86.00 104 PRO A N 1
ATOM 789 C CA . PRO A 1 104 ? 14.617 6.946 -8.115 1.00 86.00 104 PRO A CA 1
ATOM 790 C C . PRO A 1 104 ? 13.545 7.821 -7.462 1.00 86.00 104 PRO A C 1
ATOM 792 O O . PRO A 1 104 ? 12.700 8.377 -8.152 1.00 86.00 104 PRO A O 1
ATOM 795 N N . LEU A 1 105 ? 13.635 8.014 -6.142 1.00 84.75 105 LEU A N 1
ATOM 796 C CA . LEU A 1 105 ? 12.676 8.817 -5.386 1.00 84.75 105 LEU A CA 1
ATOM 797 C C . LEU A 1 105 ? 12.791 10.307 -5.728 1.00 84.75 105 LEU A C 1
ATOM 799 O O . LEU A 1 105 ? 11.783 10.987 -5.905 1.00 84.75 105 LEU A O 1
ATOM 803 N N . HIS A 1 106 ? 14.019 10.825 -5.858 1.00 89.00 106 HIS A N 1
ATOM 804 C CA . HIS A 1 106 ? 14.221 12.190 -6.339 1.00 89.00 106 HIS A CA 1
ATOM 805 C C . HIS A 1 106 ? 13.615 12.377 -7.736 1.00 89.00 106 HIS A C 1
ATOM 807 O O . HIS A 1 106 ? 12.957 13.389 -7.983 1.00 89.00 106 HIS A O 1
ATOM 813 N N . PHE A 1 107 ? 13.843 11.413 -8.634 1.00 91.12 107 PHE A N 1
ATOM 814 C CA . PHE A 1 107 ? 13.359 11.459 -10.006 1.00 91.12 107 PHE A CA 1
ATOM 815 C C . PHE A 1 107 ? 11.834 11.490 -10.055 1.00 91.12 107 PHE A C 1
ATOM 817 O O . PHE A 1 107 ? 11.289 12.409 -10.655 1.00 91.12 107 PHE A O 1
ATOM 824 N N . HIS A 1 108 ? 11.170 10.568 -9.356 1.00 90.44 108 HIS A N 1
ATOM 825 C CA . HIS A 1 108 ? 9.712 10.527 -9.238 1.00 90.44 108 HIS A CA 1
ATOM 826 C C . HIS A 1 108 ? 9.115 11.852 -8.740 1.00 90.44 108 HIS A C 1
ATOM 828 O O . HIS A 1 108 ? 8.175 12.385 -9.318 1.00 90.44 108 HIS A O 1
ATOM 834 N N . ASN A 1 109 ? 9.713 12.446 -7.706 1.00 89.88 109 ASN A N 1
ATOM 835 C CA . ASN A 1 109 ? 9.138 13.625 -7.058 1.00 89.88 109 ASN A CA 1
ATOM 836 C C . ASN A 1 109 ? 9.499 14.957 -7.734 1.00 89.88 109 ASN A C 1
ATOM 838 O O . ASN A 1 109 ? 8.868 15.981 -7.463 1.00 89.88 109 ASN A O 1
ATOM 842 N N . SER A 1 110 ? 10.520 14.981 -8.596 1.00 91.88 110 SER A N 1
ATOM 843 C CA . SER A 1 110 ? 11.058 16.229 -9.171 1.00 91.88 110 SER A CA 1
ATOM 844 C C . SER A 1 110 ? 10.953 16.311 -10.692 1.00 91.88 110 SER A C 1
ATOM 846 O O . SER A 1 110 ? 10.963 17.422 -11.228 1.00 91.88 110 SER A O 1
ATOM 848 N N . HIS A 1 111 ? 10.822 15.171 -11.370 1.00 92.38 111 HIS A N 1
ATOM 849 C CA . HIS A 1 111 ? 10.838 15.023 -12.826 1.00 92.38 111 HIS A CA 1
ATOM 850 C C . HIS A 1 111 ? 9.648 14.168 -13.290 1.00 92.38 111 HIS A C 1
ATOM 852 O O . HIS A 1 111 ? 8.878 13.664 -12.480 1.00 92.38 111 HIS A O 1
ATOM 858 N N . GLY A 1 112 ? 9.456 14.047 -14.598 1.00 91.88 112 GLY A N 1
ATOM 859 C CA . GLY A 1 112 ? 8.310 13.375 -15.208 1.00 91.88 112 GLY A CA 1
ATOM 860 C C . GLY A 1 112 ? 7.028 14.213 -15.156 1.00 91.88 112 GLY A C 1
ATOM 861 O O . GLY A 1 112 ? 7.057 15.386 -14.754 1.00 91.88 112 GLY A O 1
ATOM 862 N N . PRO A 1 113 ? 5.881 13.629 -15.533 1.00 91.56 113 PRO A N 1
ATOM 863 C CA . PRO A 1 113 ? 4.607 14.335 -15.568 1.00 91.56 113 PRO A CA 1
ATOM 864 C C . PRO A 1 113 ? 4.226 14.856 -14.173 1.00 91.56 113 PRO A C 1
ATOM 866 O O . PRO A 1 113 ? 4.141 14.060 -13.243 1.00 91.56 113 PRO A O 1
ATOM 869 N N . PRO A 1 114 ? 3.941 16.161 -13.986 1.00 90.12 114 PRO A N 1
ATOM 870 C CA . PRO A 1 114 ? 3.583 16.709 -12.673 1.00 90.12 114 PRO A CA 1
ATOM 871 C C . PRO A 1 114 ? 2.374 16.050 -12.000 1.00 90.12 114 PRO A C 1
ATOM 873 O O . PRO A 1 114 ? 2.273 16.091 -10.780 1.00 90.12 114 PRO A O 1
ATOM 876 N N . ALA A 1 115 ? 1.465 15.469 -12.788 1.00 88.44 115 ALA A N 1
ATOM 877 C CA . ALA A 1 115 ? 0.287 14.761 -12.290 1.00 88.44 115 ALA A CA 1
ATOM 878 C C . ALA A 1 115 ? 0.609 13.389 -11.673 1.00 88.44 115 ALA A C 1
ATOM 880 O O . ALA A 1 115 ? -0.207 12.880 -10.915 1.00 88.44 115 ALA A O 1
ATOM 881 N N . ASP A 1 116 ? 1.781 12.826 -11.980 1.00 87.19 116 ASP A N 1
ATOM 882 C CA . ASP A 1 116 ? 2.212 11.502 -11.525 1.00 87.19 116 ASP A CA 1
ATOM 883 C C . ASP A 1 116 ? 3.218 11.593 -10.363 1.00 87.19 116 ASP A C 1
ATOM 885 O O . ASP A 1 116 ? 3.854 10.597 -10.044 1.00 87.19 116 ASP A O 1
ATOM 889 N N . ARG A 1 117 ? 3.438 12.780 -9.779 1.00 88.94 117 ARG A N 1
ATOM 890 C CA . ARG A 1 117 ? 4.397 12.995 -8.678 1.00 88.94 117 ARG A CA 1
ATOM 891 C C . ARG A 1 117 ? 3.688 12.909 -7.330 1.00 88.94 117 ARG A C 1
ATOM 893 O O . ARG A 1 117 ? 2.535 13.333 -7.234 1.00 88.94 117 ARG A O 1
ATOM 900 N N . GLU A 1 118 ? 4.396 12.484 -6.278 1.00 84.44 118 GLU A N 1
ATOM 901 C CA . GLU A 1 118 ? 3.845 12.514 -4.916 1.00 84.44 118 GLU A CA 1
ATOM 902 C C . GLU A 1 118 ? 3.359 13.922 -4.538 1.00 84.44 118 GLU A C 1
ATOM 904 O O . GLU A 1 118 ? 4.015 14.944 -4.795 1.00 84.44 118 GLU A O 1
ATOM 909 N N . ALA A 1 119 ? 2.221 13.971 -3.845 1.00 79.00 119 ALA A N 1
ATOM 910 C CA . ALA A 1 119 ? 1.730 15.201 -3.255 1.00 79.00 119 ALA A CA 1
ATOM 911 C C . ALA A 1 119 ? 2.750 15.778 -2.248 1.00 79.00 119 ALA A C 1
ATOM 913 O O . ALA A 1 119 ? 3.506 15.046 -1.595 1.00 79.00 119 ALA A O 1
ATOM 914 N N . PRO A 1 120 ? 2.778 17.111 -2.056 1.00 79.25 120 PRO A N 1
ATOM 915 C CA . PRO A 1 120 ? 3.610 17.714 -1.030 1.00 79.25 120 PRO A CA 1
ATOM 916 C C . PRO A 1 120 ? 3.319 17.099 0.338 1.00 79.25 120 PRO A C 1
ATOM 918 O O . PRO A 1 120 ? 2.175 17.052 0.789 1.00 79.25 120 PRO A O 1
ATOM 921 N N . ARG A 1 121 ? 4.381 16.682 1.031 1.00 77.88 121 ARG A N 1
ATOM 922 C CA . ARG A 1 121 ? 4.269 16.069 2.358 1.00 77.88 121 ARG A CA 1
ATOM 923 C C . ARG A 1 121 ? 3.460 16.957 3.303 1.00 77.88 121 ARG A C 1
ATOM 925 O O . ARG A 1 121 ? 3.827 18.112 3.534 1.00 77.88 121 ARG A O 1
ATOM 932 N N . SER A 1 122 ? 2.431 16.377 3.923 1.00 77.44 122 SER A N 1
ATOM 933 C CA . SER A 1 122 ? 1.737 17.008 5.045 1.00 77.44 122 SER A CA 1
ATOM 934 C C . SER A 1 122 ? 2.739 17.409 6.135 1.00 77.44 122 SER A C 1
ATOM 936 O O . SER A 1 122 ? 3.658 16.662 6.488 1.00 77.44 122 SER A O 1
ATOM 938 N N . VAL A 1 123 ? 2.546 18.607 6.695 1.00 80.00 123 VAL A N 1
ATOM 939 C CA . VAL A 1 123 ? 3.346 19.124 7.820 1.00 80.00 123 VAL A CA 1
ATOM 940 C C . VAL A 1 123 ? 3.086 18.309 9.094 1.00 80.00 123 VAL A C 1
ATOM 942 O O . VAL A 1 123 ? 3.916 18.284 10.007 1.00 80.00 123 VAL A O 1
ATOM 945 N N . PHE A 1 124 ? 1.937 17.631 9.156 1.00 87.31 124 PHE A N 1
ATOM 946 C CA . PHE A 1 124 ? 1.543 16.773 10.259 1.00 87.31 124 PHE A CA 1
ATOM 947 C C . PHE A 1 124 ? 1.666 15.292 9.868 1.00 87.31 124 PHE A C 1
ATOM 949 O O . PHE A 1 124 ? 0.933 14.843 8.986 1.00 87.31 124 PHE A O 1
ATOM 956 N N . PRO A 1 125 ? 2.578 14.524 10.491 1.00 90.50 125 PRO A N 1
ATOM 957 C CA . PRO A 1 125 ? 2.753 13.119 10.156 1.00 90.50 125 PRO A CA 1
ATOM 958 C C . PRO A 1 125 ? 1.605 12.287 10.737 1.00 90.50 125 PRO A C 1
ATOM 960 O O . PRO A 1 125 ? 1.429 12.238 11.950 1.00 90.50 125 PRO A O 1
ATOM 963 N N . ALA A 1 126 ? 0.861 11.608 9.872 1.00 95.56 126 ALA A N 1
ATOM 964 C CA . ALA A 1 126 ? -0.187 10.661 10.229 1.00 95.56 126 ALA A CA 1
ATOM 965 C C . ALA A 1 126 ? -0.219 9.548 9.174 1.00 95.56 126 ALA A C 1
ATOM 967 O O . ALA A 1 126 ? 0.072 9.814 8.007 1.00 95.56 126 ALA A O 1
ATOM 968 N N . PHE A 1 127 ? -0.527 8.315 9.582 1.00 97.19 127 PHE A N 1
ATOM 969 C CA . PHE A 1 127 ? -0.473 7.147 8.694 1.00 97.19 127 PHE A CA 1
ATOM 970 C C . PHE A 1 127 ? -1.724 6.275 8.803 1.00 97.19 127 PHE A C 1
ATOM 972 O O . PHE A 1 127 ? -2.196 5.994 9.910 1.00 97.19 127 PHE A O 1
ATOM 979 N N . ALA A 1 128 ? -2.206 5.795 7.660 1.00 98.25 128 ALA A N 1
ATOM 980 C CA . ALA A 1 128 ? -3.264 4.797 7.562 1.00 98.25 128 ALA A CA 1
ATOM 981 C C . ALA A 1 128 ? -2.678 3.489 7.016 1.00 98.25 128 ALA A C 1
ATOM 983 O O . ALA A 1 128 ? -1.931 3.496 6.043 1.00 98.25 128 ALA A O 1
ATOM 984 N N . LEU A 1 129 ? -2.992 2.373 7.671 1.00 98.62 129 LEU A N 1
ATOM 985 C CA . LEU A 1 129 ? -2.658 1.017 7.233 1.00 98.62 129 LEU A CA 1
ATOM 986 C C . LEU A 1 129 ? -3.965 0.254 7.033 1.00 98.62 129 LEU A C 1
ATOM 988 O O . LEU A 1 129 ? -4.891 0.409 7.834 1.00 98.62 129 LEU A O 1
ATOM 992 N N . VAL A 1 130 ? -4.030 -0.617 6.031 1.00 98.88 130 VAL A N 1
ATOM 993 C CA . VAL A 1 130 ? -5.249 -1.378 5.740 1.00 98.88 130 VAL A CA 1
ATOM 994 C C . VAL A 1 130 ? -4.950 -2.869 5.667 1.00 98.88 130 VAL A C 1
ATOM 996 O O . VAL A 1 130 ? -4.121 -3.324 4.891 1.00 98.88 130 VAL A O 1
ATOM 999 N N . VAL A 1 131 ? -5.648 -3.659 6.475 1.00 98.81 131 VAL A N 1
ATOM 1000 C CA . VAL A 1 131 ? -5.742 -5.108 6.303 1.00 98.81 131 VAL A CA 1
ATOM 1001 C C . VAL A 1 131 ? -6.953 -5.367 5.420 1.00 98.81 131 VAL A C 1
ATOM 1003 O O . VAL A 1 131 ? -8.084 -5.205 5.871 1.00 98.81 131 VAL A O 1
ATOM 1006 N N . VAL A 1 132 ? -6.731 -5.758 4.167 1.00 98.81 132 VAL A N 1
ATOM 1007 C CA . VAL A 1 132 ? -7.825 -6.124 3.259 1.00 98.81 132 VAL A CA 1
ATOM 1008 C C . VAL A 1 132 ? -8.007 -7.631 3.296 1.00 98.81 132 VAL A C 1
ATOM 1010 O O . VAL A 1 132 ? -7.051 -8.363 3.033 1.00 98.81 132 VAL A O 1
ATOM 1013 N N . ARG A 1 133 ? -9.220 -8.094 3.600 1.00 98.62 133 ARG A N 1
ATOM 1014 C CA . ARG A 1 133 ? -9.584 -9.512 3.574 1.00 98.62 133 ARG A CA 1
ATOM 1015 C C . ARG A 1 133 ? -10.660 -9.739 2.520 1.00 98.62 133 ARG A C 1
ATOM 1017 O O . ARG A 1 133 ? -11.673 -9.050 2.517 1.00 98.62 133 ARG A O 1
ATOM 1024 N N . ASN A 1 134 ? -10.436 -10.690 1.625 1.00 98.31 134 ASN A N 1
ATOM 1025 C CA . ASN A 1 134 ? -11.428 -11.082 0.638 1.00 98.31 134 ASN A CA 1
ATOM 1026 C C . ASN A 1 134 ? -12.539 -11.900 1.332 1.00 98.31 134 ASN A C 1
ATOM 1028 O O . ASN A 1 134 ? -12.220 -12.895 1.991 1.00 98.31 134 ASN A O 1
ATOM 1032 N N . PRO A 1 135 ? -13.819 -11.496 1.241 1.00 97.69 135 PRO A N 1
ATOM 1033 C CA . PRO A 1 135 ? -14.906 -12.187 1.929 1.00 97.69 135 PRO A CA 1
ATOM 1034 C C . PRO A 1 135 ? -15.224 -13.566 1.332 1.00 97.69 135 PRO A C 1
ATOM 1036 O O . PRO A 1 135 ? -15.718 -14.427 2.060 1.00 97.69 135 PRO A O 1
ATOM 1039 N N . ASP A 1 136 ? -14.915 -13.800 0.053 1.00 97.44 136 ASP A N 1
ATOM 1040 C CA . ASP A 1 136 ? -15.300 -15.029 -0.650 1.00 97.44 136 ASP A CA 1
ATOM 1041 C C . ASP A 1 136 ? -14.380 -16.210 -0.312 1.00 97.44 136 ASP A C 1
ATOM 1043 O O . ASP A 1 136 ? -14.834 -17.350 -0.206 1.00 97.44 136 ASP A O 1
ATOM 1047 N N . ASP A 1 137 ? -13.084 -15.949 -0.124 1.00 96.00 137 ASP A N 1
ATOM 1048 C CA . ASP A 1 137 ? -12.070 -16.990 0.096 1.00 96.00 137 ASP A CA 1
ATOM 1049 C C . ASP A 1 137 ? -11.201 -16.784 1.348 1.00 96.00 137 ASP A C 1
ATOM 1051 O O . ASP A 1 137 ? -10.387 -17.643 1.696 1.00 96.00 137 ASP A O 1
ATOM 1055 N N . GLY A 1 138 ? -11.378 -15.667 2.057 1.00 97.25 138 GLY A N 1
ATOM 1056 C CA . GLY A 1 138 ? -10.677 -15.359 3.299 1.00 97.25 138 GLY A CA 1
ATOM 1057 C C . GLY A 1 138 ? -9.209 -14.953 3.141 1.00 97.25 138 GLY A C 1
ATOM 1058 O O . GLY A 1 138 ? -8.557 -14.756 4.171 1.00 97.25 138 GLY A O 1
ATOM 1059 N N . ARG A 1 139 ? -8.684 -14.817 1.913 1.00 97.94 139 ARG A N 1
ATOM 1060 C CA . ARG A 1 139 ? -7.303 -14.377 1.649 1.00 97.94 139 ARG A CA 1
ATOM 1061 C C . ARG A 1 139 ? -7.102 -12.902 1.985 1.00 97.94 139 ARG A C 1
ATOM 1063 O O . ARG A 1 139 ? 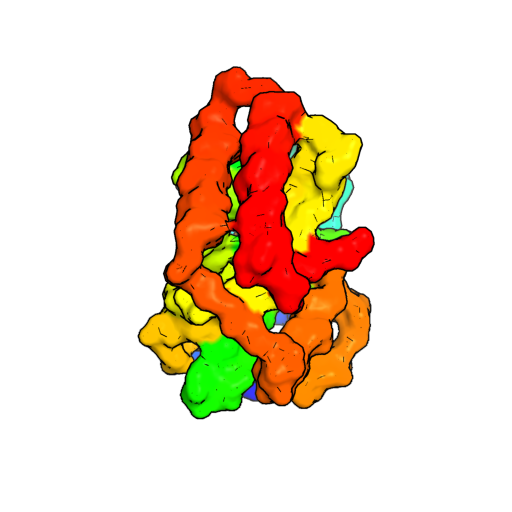-8.045 -12.117 2.030 1.00 97.94 139 ARG A O 1
ATOM 1070 N N . PHE A 1 140 ? -5.848 -12.520 2.192 1.00 98.62 140 PHE A N 1
ATOM 1071 C CA . PHE A 1 140 ? -5.448 -11.159 2.536 1.00 98.62 140 PHE A CA 1
ATOM 1072 C C . PHE A 1 140 ? -4.645 -10.510 1.415 1.00 98.62 140 PHE A C 1
ATOM 1074 O O . PHE A 1 140 ? -3.869 -11.184 0.739 1.00 98.62 140 PHE A O 1
ATOM 1081 N N . LEU A 1 141 ? -4.818 -9.204 1.221 1.00 98.62 141 LEU A N 1
ATOM 1082 C CA . LEU A 1 141 ? -4.022 -8.451 0.257 1.00 98.62 141 LEU A CA 1
ATOM 1083 C C . LEU A 1 141 ? -2.616 -8.212 0.817 1.00 98.62 141 LEU A C 1
ATOM 1085 O O . LEU A 1 141 ? -2.463 -7.652 1.902 1.00 98.62 141 LEU A O 1
ATOM 1089 N N . LEU A 1 142 ? -1.598 -8.592 0.053 1.00 98.25 142 LEU A N 1
ATOM 1090 C CA . LEU A 1 142 ? -0.193 -8.343 0.353 1.00 98.25 142 LEU A CA 1
ATOM 1091 C C . LEU A 1 142 ? 0.425 -7.513 -0.774 1.00 98.25 142 LEU A C 1
ATOM 1093 O O . LEU A 1 142 ? 0.437 -7.942 -1.929 1.00 98.25 142 LEU A O 1
ATOM 1097 N N . VAL A 1 143 ? 0.934 -6.333 -0.435 1.00 97.62 143 VAL A N 1
ATOM 1098 C CA . VAL A 1 143 ? 1.601 -5.414 -1.365 1.00 97.62 143 VAL A CA 1
ATOM 1099 C C . VAL A 1 143 ? 3.095 -5.712 -1.374 1.00 97.62 143 VAL A C 1
ATOM 1101 O O . VAL A 1 143 ? 3.681 -5.989 -0.327 1.00 97.62 143 VAL A O 1
ATOM 1104 N N . ASN A 1 144 ? 3.714 -5.664 -2.554 1.00 95.19 144 ASN A N 1
ATOM 1105 C CA . ASN A 1 144 ? 5.160 -5.756 -2.717 1.00 95.19 144 ASN A CA 1
ATOM 1106 C C . ASN A 1 144 ? 5.733 -4.364 -3.011 1.00 95.19 144 ASN A C 1
ATOM 1108 O O . ASN A 1 144 ? 5.628 -3.872 -4.139 1.00 95.19 144 ASN A O 1
ATOM 1112 N N . GLU A 1 145 ? 6.332 -3.734 -2.005 1.00 93.44 145 GLU A N 1
ATOM 1113 C CA . GLU A 1 145 ? 6.921 -2.406 -2.147 1.00 93.44 145 GLU A CA 1
ATOM 1114 C C . GLU A 1 145 ? 8.097 -2.420 -3.139 1.00 93.44 145 GLU A C 1
ATOM 1116 O O . GLU A 1 145 ? 8.837 -3.411 -3.214 1.00 93.44 145 GLU A O 1
ATOM 1121 N N . PRO A 1 146 ? 8.309 -1.332 -3.897 1.00 90.69 146 PRO A N 1
ATOM 1122 C CA . PRO A 1 146 ? 9.484 -1.189 -4.737 1.00 90.69 146 PRO A CA 1
ATOM 1123 C C . PRO A 1 146 ? 10.765 -1.104 -3.901 1.00 90.69 146 PRO A C 1
ATOM 1125 O O . PRO A 1 146 ? 10.850 -0.402 -2.894 1.00 90.69 146 PRO A O 1
ATOM 1128 N N . ALA A 1 147 ? 11.821 -1.745 -4.385 1.00 86.75 147 ALA A N 1
ATOM 1129 C CA . ALA A 1 147 ? 13.157 -1.732 -3.805 1.00 86.75 147 ALA A CA 1
ATOM 1130 C C . ALA A 1 147 ? 13.698 -0.320 -3.513 1.00 86.75 147 ALA A C 1
ATOM 1132 O O . ALA A 1 147 ? 14.431 -0.120 -2.545 1.00 86.75 147 ALA A O 1
ATOM 1133 N N . SER A 1 148 ? 13.317 0.668 -4.328 1.00 80.50 148 SER A N 1
ATOM 1134 C CA . SER A 1 148 ? 13.717 2.074 -4.194 1.00 80.50 148 SER A CA 1
ATOM 1135 C C . SER A 1 148 ? 13.247 2.748 -2.908 1.00 80.50 148 SER A C 1
ATOM 1137 O O . SER A 1 148 ? 13.886 3.710 -2.477 1.00 80.50 148 SER A O 1
ATOM 1139 N N . ILE A 1 149 ? 12.173 2.254 -2.288 1.00 80.38 149 ILE A N 1
ATOM 1140 C CA . ILE A 1 149 ? 11.591 2.820 -1.063 1.00 80.38 149 ILE A CA 1
ATOM 1141 C C . ILE A 1 149 ? 11.767 1.910 0.162 1.00 80.38 149 ILE A C 1
ATOM 1143 O O . ILE A 1 149 ? 11.385 2.283 1.279 1.00 80.38 149 ILE A O 1
ATOM 1147 N N . CYS A 1 150 ? 12.371 0.734 -0.023 1.00 81.44 150 CYS A N 1
ATOM 1148 C CA . CYS A 1 150 ? 12.647 -0.228 1.034 1.00 81.44 150 CYS A CA 1
ATOM 1149 C C . CYS A 1 150 ? 14.052 -0.049 1.629 1.00 81.44 150 CYS A C 1
ATOM 1151 O O . CYS A 1 150 ? 15.031 0.288 0.957 1.00 81.44 150 CYS A O 1
ATOM 1153 N N . HIS A 1 151 ? 14.186 -0.341 2.923 1.00 72.06 151 HIS A N 1
ATOM 1154 C CA . HIS A 1 151 ? 15.492 -0.372 3.575 1.00 72.06 151 HIS A CA 1
ATOM 1155 C C . HIS A 1 151 ? 16.346 -1.516 3.016 1.00 72.06 151 HIS A C 1
ATOM 1157 O O . HIS A 1 151 ? 15.920 -2.666 3.015 1.00 72.06 151 HIS A O 1
ATOM 1163 N N . GLY A 1 152 ? 17.567 -1.200 2.579 1.00 71.81 152 GLY A N 1
ATOM 1164 C CA . GLY A 1 152 ? 18.490 -2.186 2.009 1.00 71.81 152 GLY A CA 1
ATOM 1165 C C . GLY A 1 152 ? 18.338 -2.413 0.505 1.00 71.81 152 GLY A C 1
ATOM 1166 O O . GLY A 1 152 ? 19.027 -3.282 -0.013 1.00 71.81 152 GLY A O 1
ATOM 1167 N N . GLY A 1 153 ? 17.483 -1.644 -0.183 1.00 75.50 153 GLY A N 1
ATOM 1168 C CA . GLY A 1 153 ? 17.404 -1.661 -1.646 1.00 75.50 153 GLY A CA 1
ATOM 1169 C C . GLY A 1 153 ? 16.769 -2.923 -2.225 1.00 75.50 153 GLY A C 1
ATOM 1170 O O . GLY A 1 153 ? 16.995 -3.231 -3.380 1.00 75.50 153 GLY A O 1
ATOM 1171 N N . VAL A 1 154 ? 15.990 -3.685 -1.460 1.00 79.25 154 VAL A N 1
ATOM 1172 C CA . VAL A 1 154 ? 15.326 -4.910 -1.942 1.00 79.25 154 VAL A CA 1
ATOM 1173 C C . VAL A 1 154 ? 13.813 -4.777 -1.800 1.00 79.25 154 VAL A C 1
ATOM 1175 O O . VAL A 1 154 ? 13.377 -4.129 -0.852 1.00 79.25 154 VAL A O 1
ATOM 1178 N N . PRO A 1 155 ? 13.002 -5.359 -2.700 1.00 85.12 155 PRO A N 1
ATOM 1179 C CA . PRO A 1 155 ? 11.550 -5.292 -2.574 1.00 85.12 155 PRO A CA 1
ATOM 1180 C C . PRO A 1 155 ? 11.093 -6.074 -1.339 1.00 85.12 155 PRO A C 1
ATOM 1182 O O . PRO A 1 155 ? 11.579 -7.179 -1.078 1.00 85.12 155 PRO A O 1
ATOM 1185 N N . LEU A 1 156 ? 10.163 -5.499 -0.578 1.00 92.88 156 LEU A N 1
ATOM 1186 C CA . LEU A 1 156 ? 9.653 -6.075 0.664 1.00 92.88 156 LEU A CA 1
ATOM 1187 C C . LEU A 1 156 ? 8.129 -6.112 0.661 1.00 92.88 156 LEU A C 1
ATOM 1189 O O . LEU A 1 156 ? 7.461 -5.210 0.163 1.00 92.88 156 LEU A O 1
ATOM 1193 N N . TYR A 1 157 ? 7.572 -7.131 1.303 1.00 96.62 157 TYR A N 1
ATOM 1194 C CA . TYR A 1 157 ? 6.140 -7.223 1.520 1.00 96.62 157 TYR A CA 1
ATOM 1195 C C . TYR A 1 157 ? 5.665 -6.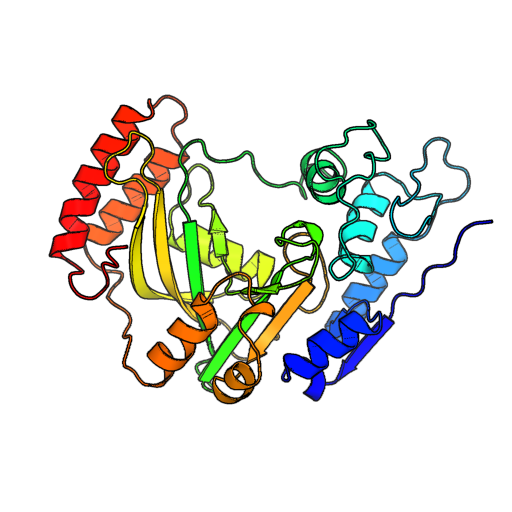332 2.674 1.00 96.62 157 TYR A C 1
ATOM 1197 O O . TYR A 1 157 ? 6.302 -6.247 3.736 1.00 96.62 157 TYR A O 1
ATOM 1205 N N . TRP A 1 158 ? 4.493 -5.727 2.496 1.00 97.12 158 TRP A N 1
ATOM 1206 C CA . TRP A 1 158 ? 3.739 -5.036 3.541 1.00 97.12 158 TRP A CA 1
ATOM 1207 C C . TRP A 1 158 ? 2.227 -5.084 3.233 1.00 97.12 158 TRP A C 1
ATOM 1209 O O . TRP A 1 158 ? 1.760 -5.768 2.322 1.00 97.12 158 TRP A O 1
ATOM 1219 N N . LEU A 1 159 ? 1.453 -4.413 4.074 1.00 97.69 159 LEU A N 1
ATOM 1220 C CA . LEU A 1 159 ? 0.063 -4.023 3.839 1.00 97.69 159 LEU A CA 1
ATOM 1221 C C . LEU A 1 159 ? -0.020 -2.854 2.840 1.00 97.69 159 LEU A C 1
ATOM 1223 O O . LEU A 1 159 ? 0.981 -2.175 2.645 1.00 97.69 159 LEU A O 1
ATOM 1227 N N . PRO A 1 160 ? -1.205 -2.524 2.315 1.00 98.38 160 PRO A N 1
ATOM 1228 C CA . PRO A 1 160 ? -1.459 -1.164 1.873 1.00 98.38 160 PRO A CA 1
ATOM 1229 C C . PRO A 1 160 ? -1.239 -0.164 3.009 1.00 98.38 160 PRO A C 1
ATOM 1231 O O . PRO A 1 160 ? -1.828 -0.325 4.094 1.00 98.38 160 PRO A O 1
ATOM 1234 N N . ALA A 1 161 ? -0.372 0.825 2.807 1.00 97.19 161 ALA A N 1
ATOM 1235 C CA . ALA A 1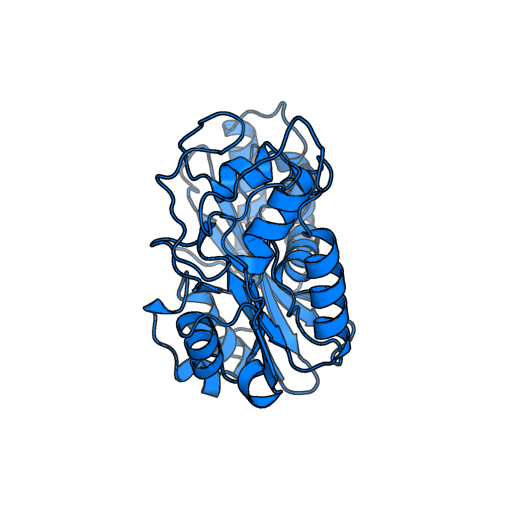 161 ? -0.031 1.765 3.863 1.00 97.19 161 ALA A CA 1
ATOM 1236 C C . ALA A 1 161 ? 0.631 3.048 3.367 1.00 97.19 161 ALA A C 1
ATOM 1238 O O . ALA A 1 161 ? 1.731 3.020 2.833 1.00 97.19 161 ALA A O 1
ATOM 1239 N N . GLY A 1 162 ? 0.101 4.191 3.793 1.00 94.69 162 GLY A N 1
ATOM 1240 C CA . GLY A 1 162 ? 0.776 5.450 3.522 1.00 94.69 162 GLY A CA 1
ATOM 1241 C C . GLY A 1 162 ? 0.324 6.604 4.390 1.00 94.69 162 GLY A C 1
ATOM 1242 O O . GLY A 1 162 ? -0.224 6.432 5.490 1.00 94.69 162 GLY A O 1
ATOM 1243 N N . ARG A 1 163 ? 0.710 7.800 3.958 1.00 95.12 163 ARG A N 1
ATOM 1244 C CA . ARG A 1 163 ? 0.519 9.030 4.730 1.00 95.12 163 ARG A CA 1
ATOM 1245 C C . ARG A 1 163 ? -0.880 9.563 4.498 1.00 95.12 163 ARG A C 1
ATOM 1247 O O . ARG A 1 163 ? -1.454 9.378 3.440 1.00 95.12 163 ARG A O 1
ATOM 1254 N N . VAL A 1 164 ? -1.391 10.276 5.492 1.00 95.88 164 VAL A N 1
ATOM 1255 C CA . VAL A 1 164 ? -2.592 11.091 5.308 1.00 95.88 164 VAL A CA 1
ATOM 1256 C C . VAL A 1 164 ? -2.208 12.380 4.585 1.00 95.88 164 VAL A C 1
ATOM 1258 O O . VAL A 1 164 ? -1.338 13.126 5.062 1.00 95.88 164 VAL A O 1
ATOM 1261 N N . ASP A 1 165 ? -2.866 12.644 3.461 1.00 94.44 165 ASP A N 1
ATOM 1262 C CA . ASP A 1 165 ? -2.633 13.830 2.646 1.00 94.44 165 ASP A CA 1
ATOM 1263 C C 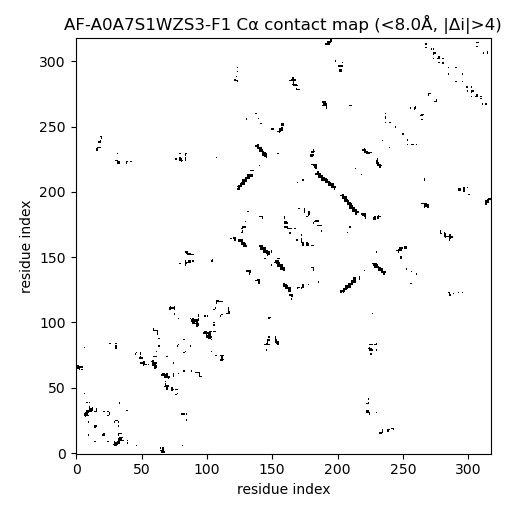. ASP A 1 165 ? -3.231 15.106 3.267 1.00 94.44 165 ASP A C 1
ATOM 1265 O O . ASP A 1 165 ? -4.064 15.058 4.184 1.00 94.44 165 ASP A O 1
ATOM 1269 N N . PRO A 1 166 ? -2.798 16.300 2.817 1.00 93.19 166 PRO A N 1
ATOM 1270 C CA . PRO A 1 166 ? -3.363 17.559 3.285 1.00 93.19 166 PRO A CA 1
ATOM 1271 C C . PRO A 1 166 ? -4.880 17.646 3.070 1.00 93.19 166 PRO A C 1
ATOM 1273 O O . PRO A 1 166 ? -5.359 17.644 1.940 1.00 93.19 166 PRO A O 1
ATOM 1276 N N . GLY A 1 167 ? -5.637 17.801 4.159 1.00 93.19 167 GLY A N 1
ATOM 1277 C CA . GLY A 1 167 ? -7.100 17.889 4.113 1.00 93.19 167 GLY A CA 1
ATOM 1278 C C . GLY A 1 167 ? -7.811 16.535 4.086 1.00 93.19 167 GLY A C 1
ATOM 1279 O O . GLY A 1 167 ? -9.033 16.512 3.989 1.00 93.19 167 GLY A O 1
ATOM 1280 N N . GLU A 1 168 ? -7.070 15.432 4.183 1.00 95.00 168 GLU A N 1
ATOM 1281 C CA . GLU A 1 168 ? -7.585 14.063 4.160 1.00 95.00 168 GLU A CA 1
ATOM 1282 C C . GLU A 1 168 ? -7.795 13.508 5.588 1.00 95.00 168 GLU A C 1
ATOM 1284 O O . GLU A 1 168 ? -7.089 13.887 6.530 1.00 95.00 168 GLU A O 1
ATOM 1289 N N . GLY A 1 169 ? -8.773 12.610 5.755 1.00 96.69 169 GLY A N 1
ATOM 1290 C CA . GLY A 1 169 ? -8.966 11.779 6.954 1.00 96.69 169 GLY A CA 1
ATOM 1291 C C . GLY A 1 169 ? -8.291 10.404 6.827 1.00 96.69 169 GLY A C 1
ATOM 1292 O O . GLY A 1 169 ? -7.825 10.026 5.754 1.00 96.69 169 GLY A O 1
ATOM 1293 N N . PHE A 1 170 ? -8.250 9.601 7.894 1.00 98.38 170 PHE A N 1
ATOM 1294 C CA . PHE A 1 170 ? -7.581 8.296 7.841 1.00 98.38 170 PHE A CA 1
ATOM 1295 C C . PHE A 1 170 ? -8.292 7.289 6.937 1.00 98.38 170 PHE A C 1
ATOM 1297 O O . PHE A 1 170 ? -7.616 6.482 6.300 1.00 98.38 170 PHE A O 1
ATOM 1304 N N . GLN A 1 171 ? -9.629 7.302 6.877 1.00 98.44 171 GLN A N 1
ATOM 1305 C CA . GLN A 1 171 ? -10.352 6.360 6.014 1.00 98.44 171 GLN A CA 1
ATOM 1306 C C . GLN A 1 171 ? -10.107 6.651 4.535 1.00 98.44 171 GLN A C 1
ATOM 1308 O O . GLN A 1 171 ? -9.849 5.728 3.765 1.00 98.44 171 GLN A O 1
ATOM 1313 N N . ALA A 1 172 ? -10.153 7.930 4.152 1.00 98.06 172 ALA A N 1
ATOM 1314 C CA . ALA A 1 172 ? -9.870 8.357 2.786 1.00 98.06 172 ALA A CA 1
ATOM 1315 C C . ALA A 1 172 ? -8.442 7.969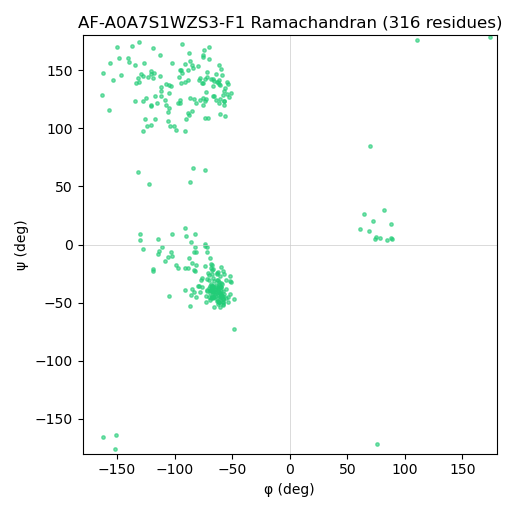 2.375 1.00 98.06 172 ALA A C 1
ATOM 1317 O O . ALA A 1 172 ? -8.281 7.325 1.338 1.00 98.06 172 ALA A O 1
ATOM 1318 N N . ALA A 1 173 ? -7.459 8.213 3.253 1.00 98.06 173 ALA A N 1
ATOM 1319 C CA . ALA A 1 173 ? -6.078 7.789 3.039 1.00 98.06 173 ALA A CA 1
ATOM 1320 C C . ALA A 1 173 ? -5.983 6.270 2.841 1.00 98.06 173 ALA A C 1
ATOM 1322 O O . ALA A 1 173 ? -5.449 5.805 1.845 1.00 98.06 173 ALA A O 1
ATOM 1323 N N . GLY A 1 174 ? -6.573 5.470 3.737 1.00 98.50 174 GLY A N 1
ATOM 1324 C CA . GLY A 1 174 ? -6.544 4.010 3.614 1.00 98.50 174 GLY A CA 1
ATOM 1325 C C . GLY A 1 174 ? -7.149 3.493 2.300 1.00 98.50 174 GLY A C 1
ATOM 1326 O O . GLY A 1 174 ? -6.599 2.576 1.689 1.00 98.50 174 GLY A O 1
ATOM 1327 N N . ILE A 1 175 ? -8.253 4.090 1.840 1.00 98.69 175 ILE A N 1
ATOM 1328 C CA . ILE A 1 175 ? -8.892 3.736 0.563 1.00 98.69 175 ILE A CA 1
ATOM 1329 C C . ILE A 1 175 ? -7.995 4.114 -0.622 1.00 98.69 175 ILE A C 1
ATOM 1331 O O . ILE A 1 175 ? -7.822 3.301 -1.532 1.00 98.69 175 ILE A O 1
ATOM 1335 N N . ARG A 1 176 ? -7.416 5.321 -0.608 1.00 98.06 176 ARG A N 1
ATOM 1336 C CA . ARG A 1 176 ? -6.509 5.810 -1.653 1.00 98.06 176 ARG A CA 1
ATOM 1337 C C . ARG A 1 176 ? -5.268 4.924 -1.770 1.00 98.06 176 ARG A C 1
ATOM 1339 O O . ARG A 1 176 ? -5.040 4.372 -2.841 1.00 98.06 176 ARG A O 1
ATOM 1346 N N . GLU A 1 177 ? -4.566 4.694 -0.665 1.00 98.19 177 GLU A N 1
ATOM 1347 C CA . GLU A 1 177 ? -3.349 3.870 -0.611 1.00 98.19 177 GLU A CA 1
ATOM 1348 C C . GLU A 1 177 ? -3.629 2.430 -1.078 1.00 98.19 177 GLU A C 1
ATOM 1350 O O . GLU A 1 177 ? -2.884 1.844 -1.857 1.00 98.19 177 GLU A O 1
ATOM 1355 N N . THR A 1 178 ? -4.776 1.856 -0.691 1.00 98.69 178 THR A N 1
ATOM 1356 C CA . THR A 1 178 ? -5.171 0.512 -1.154 1.00 98.69 178 THR A CA 1
ATOM 1357 C C . THR A 1 178 ? -5.412 0.452 -2.661 1.00 98.69 178 THR A C 1
ATOM 1359 O O . THR A 1 178 ? -5.092 -0.554 -3.307 1.00 98.69 178 THR A O 1
ATOM 1362 N N . ARG A 1 179 ? -5.947 1.525 -3.242 1.00 98.25 179 ARG A N 1
ATOM 1363 C CA . ARG A 1 179 ? -6.134 1.632 -4.686 1.00 98.25 179 ARG A CA 1
ATOM 1364 C C . ARG A 1 179 ? -4.804 1.839 -5.409 1.00 98.25 179 ARG A C 1
ATOM 1366 O O . ARG A 1 179 ? -4.579 1.186 -6.424 1.00 98.25 179 ARG A O 1
ATOM 1373 N N . GLU A 1 180 ? -3.949 2.718 -4.903 1.00 96.88 180 GLU A N 1
ATOM 1374 C CA . GLU A 1 180 ? -2.645 3.061 -5.482 1.00 96.88 180 GLU A CA 1
ATOM 1375 C C . GLU A 1 180 ? -1.690 1.860 -5.446 1.00 96.88 180 GLU A C 1
ATOM 1377 O O . GLU A 1 180 ? -1.225 1.397 -6.491 1.00 96.88 180 GLU A O 1
ATOM 1382 N N . GLU A 1 181 ? -1.483 1.258 -4.278 1.00 97.75 181 GLU A N 1
ATOM 1383 C CA . GLU A 1 181 ? -0.510 0.180 -4.087 1.00 97.75 181 GLU A CA 1
ATOM 1384 C C . GLU A 1 181 ? -1.070 -1.207 -4.445 1.00 97.75 181 GLU A C 1
ATOM 1386 O O . GLU A 1 181 ? -0.369 -2.057 -5.006 1.00 97.75 181 GLU A O 1
ATOM 1391 N N . GLY A 1 182 ? -2.343 -1.450 -4.121 1.00 97.56 182 GLY A N 1
ATOM 1392 C CA . GLY A 1 182 ? -3.011 -2.746 -4.263 1.00 97.56 182 GLY A CA 1
ATOM 1393 C C . GLY A 1 182 ? -3.877 -2.889 -5.512 1.00 97.56 182 GLY A C 1
ATOM 1394 O O . GLY A 1 182 ? -4.199 -4.012 -5.907 1.00 97.56 182 GLY A O 1
ATOM 1395 N N . GLY A 1 183 ? -4.249 -1.777 -6.149 1.00 97.25 183 GLY A N 1
ATOM 1396 C CA . GLY A 1 183 ? -5.147 -1.751 -7.303 1.00 97.25 183 GLY A CA 1
ATOM 1397 C C . GLY A 1 183 ? -6.619 -1.990 -6.975 1.00 97.25 183 GLY A C 1
ATOM 1398 O O . GLY A 1 183 ? -7.407 -2.116 -7.906 1.00 97.25 183 GLY A O 1
ATOM 1399 N N . LEU A 1 184 ? -7.008 -2.075 -5.698 1.00 97.81 184 LEU A N 1
ATOM 1400 C CA . LEU A 1 184 ? -8.358 -2.479 -5.291 1.00 97.81 184 LEU A CA 1
ATOM 1401 C C . LEU A 1 184 ? -9.175 -1.307 -4.753 1.00 97.81 184 LEU A C 1
ATOM 1403 O O . LEU A 1 184 ? -8.699 -0.521 -3.937 1.00 97.81 184 LEU A O 1
ATOM 1407 N N . ASN A 1 185 ? -10.447 -1.247 -5.147 1.00 98.31 185 ASN A N 1
ATOM 1408 C CA . ASN A 1 185 ? -11.424 -0.409 -4.458 1.00 98.31 185 ASN A CA 1
ATOM 1409 C C . ASN A 1 185 ? -11.956 -1.174 -3.244 1.00 98.31 185 ASN A C 1
ATOM 1411 O O . ASN A 1 185 ? -12.466 -2.288 -3.392 1.00 98.31 185 ASN A O 1
ATOM 1415 N N . VAL A 1 186 ? -11.875 -0.578 -2.056 1.00 98.69 186 VAL A N 1
ATOM 1416 C CA . VAL A 1 186 ? -12.236 -1.237 -0.794 1.00 98.69 186 VAL A CA 1
ATOM 1417 C C . VAL A 1 186 ? -13.245 -0.435 0.015 1.00 98.69 186 VAL A C 1
ATOM 1419 O O . VAL A 1 186 ? -13.331 0.785 -0.103 1.00 98.69 186 VAL A O 1
ATOM 1422 N N . THR A 1 187 ? -13.986 -1.134 0.870 1.00 98.62 187 THR A N 1
ATOM 1423 C CA . THR A 1 187 ? -14.790 -0.542 1.942 1.00 98.62 187 THR A CA 1
ATOM 1424 C C . THR A 1 187 ? -14.122 -0.845 3.273 1.00 98.62 187 THR A C 1
ATOM 1426 O O . THR A 1 187 ? -13.880 -2.008 3.592 1.00 98.62 187 THR A O 1
ATOM 1429 N N . ILE A 1 188 ? -13.817 0.191 4.054 1.00 98.69 188 ILE A N 1
ATOM 1430 C CA . ILE A 1 188 ? -13.310 0.028 5.419 1.00 98.69 188 ILE A CA 1
ATOM 1431 C C . ILE A 1 188 ? -14.4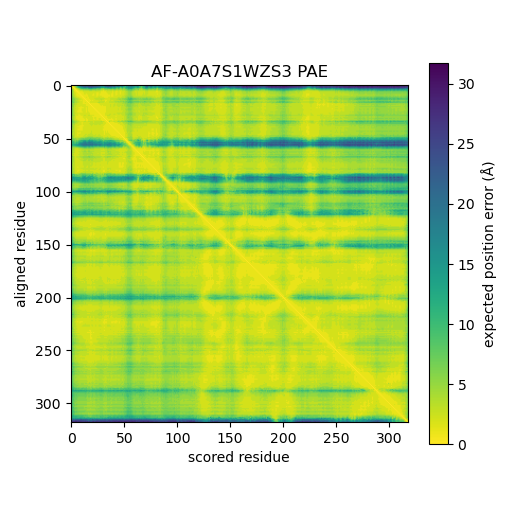66 -0.427 6.315 1.00 98.69 188 ILE A C 1
ATOM 1433 O O . ILE A 1 188 ? -15.509 0.217 6.367 1.00 98.69 188 ILE A O 1
ATOM 1437 N N . THR A 1 189 ? -14.277 -1.549 7.007 1.00 98.38 189 THR A N 1
ATOM 1438 C CA . THR A 1 189 ? -15.311 -2.216 7.815 1.00 98.38 189 THR A CA 1
ATOM 1439 C C . THR A 1 189 ? -15.078 -2.079 9.317 1.00 98.38 189 THR A C 1
ATOM 1441 O O . THR A 1 189 ? -15.991 -2.319 10.105 1.00 98.38 189 THR A O 1
ATOM 1444 N N . GLY A 1 190 ? -13.884 -1.657 9.742 1.00 98.12 190 GLY A N 1
ATOM 1445 C CA . GLY A 1 190 ? -13.644 -1.317 11.141 1.00 98.12 190 GLY A CA 1
ATOM 1446 C C . GLY A 1 190 ? -12.200 -1.001 11.497 1.00 98.12 190 GLY A C 1
ATOM 1447 O O . GLY A 1 190 ? -11.294 -1.062 10.667 1.00 98.12 190 GLY A O 1
ATOM 1448 N N . ILE A 1 191 ? -11.987 -0.664 12.766 1.00 98.44 191 ILE A N 1
ATOM 1449 C CA . ILE A 1 191 ? -10.685 -0.285 13.323 1.00 98.44 191 ILE A CA 1
ATOM 1450 C C . ILE A 1 191 ? -10.056 -1.502 13.999 1.00 98.44 191 ILE A C 1
ATOM 1452 O O . ILE A 1 191 ? -10.625 -2.059 14.933 1.00 98.44 191 ILE A O 1
ATOM 1456 N N . LEU A 1 192 ? -8.863 -1.902 13.564 1.00 97.38 192 LEU A N 1
ATOM 1457 C CA . LEU A 1 192 ? -8.095 -2.977 14.197 1.00 97.38 192 LEU A CA 1
ATOM 1458 C C . LEU A 1 192 ? -7.150 -2.447 15.275 1.00 97.38 192 LEU A C 1
ATOM 1460 O O . LEU A 1 192 ? -6.972 -3.085 16.309 1.00 97.38 192 LEU A O 1
ATOM 1464 N N . SER A 1 193 ? -6.514 -1.300 15.031 1.00 96.81 193 SER A N 1
ATOM 1465 C CA . SER A 1 193 ? -5.526 -0.746 15.955 1.00 96.81 193 SER A CA 1
ATOM 1466 C C . SER A 1 193 ? -5.418 0.770 15.839 1.00 96.81 193 SER A C 1
ATOM 1468 O O . SER A 1 193 ? -5.398 1.326 14.743 1.00 96.81 193 SER A O 1
ATOM 1470 N N . LEU A 1 194 ? -5.257 1.423 16.985 1.00 96.50 194 LEU A N 1
ATOM 1471 C CA . LEU A 1 194 ? -4.986 2.846 17.150 1.00 96.50 194 LEU A CA 1
ATOM 1472 C C . LEU A 1 194 ? -3.659 2.986 17.894 1.00 96.50 194 LEU A C 1
ATOM 1474 O O . LEU A 1 194 ? -3.532 2.516 19.021 1.00 96.50 194 LEU A O 1
ATOM 1478 N N . SER A 1 195 ? -2.660 3.627 17.295 1.00 95.31 195 SER A N 1
ATOM 1479 C CA . SER A 1 195 ? -1.367 3.847 17.954 1.00 95.31 195 SER A CA 1
ATOM 1480 C C . SER A 1 195 ? -0.905 5.290 17.822 1.00 95.31 195 SER A C 1
ATOM 1482 O O . SER A 1 195 ? -1.112 5.928 16.790 1.00 95.31 195 SER A O 1
ATOM 1484 N N . LEU A 1 196 ? -0.265 5.802 18.873 1.00 94.81 196 LEU A N 1
ATOM 1485 C CA . LEU A 1 196 ? 0.276 7.155 18.909 1.00 94.81 196 LEU A CA 1
ATOM 1486 C C . LEU A 1 196 ? 1.748 7.114 19.286 1.00 94.81 196 LEU A C 1
ATOM 1488 O O . LEU A 1 196 ? 2.114 6.866 20.433 1.00 94.81 196 LEU A O 1
ATOM 1492 N N . SER A 1 197 ? 2.603 7.386 18.308 1.00 93.56 197 SER A N 1
ATOM 1493 C CA . SER A 1 197 ? 4.031 7.560 18.560 1.00 93.56 197 SER A CA 1
ATOM 1494 C C . SER A 1 197 ? 4.340 9.017 18.899 1.00 93.56 197 SER A C 1
ATOM 1496 O O . SER A 1 197 ? 3.643 9.930 18.460 1.00 93.56 197 SER A O 1
ATOM 1498 N N . GLY A 1 198 ? 5.371 9.248 19.716 1.00 90.38 198 GLY A N 1
ATOM 1499 C CA . GLY A 1 198 ? 5.787 10.606 20.070 1.00 90.38 198 GLY A CA 1
ATOM 1500 C C . GLY A 1 198 ? 4.749 11.397 20.875 1.00 90.38 198 GLY A C 1
ATOM 1501 O O . GLY A 1 198 ? 4.772 12.623 20.821 1.00 90.38 198 GLY A O 1
ATOM 1502 N N . ALA A 1 199 ? 3.860 10.731 21.625 1.00 86.94 199 ALA A N 1
ATOM 1503 C CA . ALA A 1 199 ? 2.796 11.378 22.406 1.00 86.94 199 ALA A CA 1
ATOM 1504 C C . ALA A 1 199 ? 3.314 12.446 23.394 1.00 86.94 199 ALA A C 1
ATOM 1506 O O . ALA A 1 199 ? 2.649 13.447 23.629 1.00 86.94 199 ALA A O 1
ATOM 1507 N N . ASN A 1 200 ? 4.535 12.267 23.913 1.00 86.06 200 ASN A N 1
ATOM 1508 C CA . ASN A 1 200 ? 5.197 13.204 24.831 1.00 86.06 200 ASN A CA 1
ATOM 1509 C C . ASN A 1 200 ? 6.060 14.258 24.111 1.00 86.06 200 ASN A C 1
ATOM 1511 O O . ASN A 1 200 ? 6.917 14.890 24.725 1.00 86.06 200 ASN A O 1
ATOM 1515 N N . THR A 1 201 ? 5.896 14.412 22.797 1.00 85.44 201 THR A N 1
ATOM 1516 C CA . THR A 1 201 ? 6.674 15.340 21.969 1.00 85.44 201 THR A CA 1
ATOM 1517 C C . THR A 1 201 ? 5.763 16.382 21.329 1.00 85.44 201 THR A C 1
ATOM 1519 O O . THR A 1 201 ? 4.544 16.235 21.298 1.00 85.44 201 THR A O 1
ATOM 1522 N N .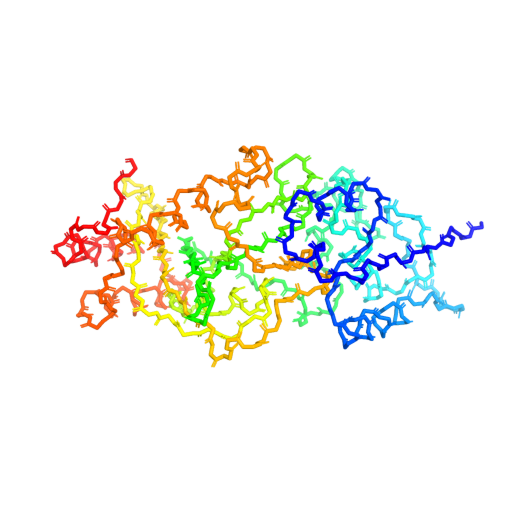 SER A 1 202 ? 6.351 17.424 20.740 1.00 82.69 202 SER A N 1
ATOM 1523 C CA . SER A 1 202 ? 5.607 18.393 19.926 1.00 82.69 202 SER A CA 1
ATOM 1524 C C . SER A 1 202 ? 5.192 17.853 18.551 1.00 82.69 202 SER A C 1
ATOM 1526 O O . SER A 1 202 ? 4.564 18.576 17.782 1.00 82.69 202 SER A O 1
ATOM 1528 N N . ARG A 1 203 ? 5.550 16.608 18.211 1.00 87.44 203 ARG A N 1
ATOM 1529 C CA . ARG A 1 203 ? 5.260 15.971 16.919 1.00 87.44 203 ARG A CA 1
ATOM 1530 C C . ARG A 1 203 ? 4.680 14.566 17.123 1.00 87.44 203 ARG A C 1
ATOM 1532 O O . ARG A 1 203 ? 5.310 13.588 16.715 1.00 87.44 203 ARG A O 1
ATOM 1539 N N . PRO A 1 204 ? 3.513 14.444 17.774 1.00 93.56 204 PRO A N 1
ATOM 1540 C CA . PRO A 1 204 ? 2.836 13.163 17.849 1.00 93.56 204 PRO A CA 1
ATOM 1541 C C . PRO A 1 204 ? 2.476 12.683 16.439 1.00 93.56 204 PRO A C 1
ATOM 1543 O O . PRO A 1 204 ? 2.105 13.480 15.580 1.00 93.56 204 PRO A O 1
ATOM 1546 N N . CYS A 1 205 ? 2.605 11.381 16.216 1.00 95.12 205 CYS A N 1
ATOM 1547 C CA . CYS A 1 205 ? 2.361 10.741 14.932 1.00 95.12 205 CYS A CA 1
ATOM 1548 C C . CYS A 1 205 ? 1.377 9.581 15.143 1.00 95.12 205 CYS A C 1
ATOM 1550 O O . CYS A 1 205 ? 1.786 8.508 15.622 1.00 95.12 205 CYS A O 1
ATOM 1552 N N . PRO A 1 206 ? 0.076 9.818 14.883 1.00 96.44 206 PRO A N 1
ATOM 1553 C CA . PRO A 1 206 ? -0.946 8.788 14.949 1.00 96.44 206 PRO A CA 1
ATOM 1554 C C . PRO A 1 206 ? -0.831 7.831 13.760 1.00 96.44 206 PRO A C 1
ATOM 1556 O O . PRO A 1 206 ? -0.549 8.226 12.627 1.00 96.44 206 PRO A O 1
ATOM 1559 N N . ARG A 1 207 ? -1.087 6.555 14.032 1.00 96.94 207 ARG A N 1
ATOM 1560 C CA . ARG A 1 207 ? -1.189 5.501 13.029 1.00 96.94 207 ARG A CA 1
ATOM 1561 C C . ARG A 1 207 ? -2.408 4.649 13.324 1.00 96.94 207 ARG A C 1
ATOM 1563 O O . ARG A 1 207 ? -2.508 4.082 14.419 1.00 96.94 207 ARG A O 1
ATOM 1570 N N . ILE A 1 208 ? -3.289 4.551 12.337 1.00 97.81 208 ILE A N 1
ATOM 1571 C CA . ILE A 1 208 ? -4.521 3.771 12.413 1.00 97.81 208 ILE A CA 1
ATOM 1572 C C . ILE A 1 208 ? -4.419 2.584 11.467 1.00 97.81 208 ILE A C 1
ATOM 1574 O O . ILE A 1 208 ? -3.939 2.717 10.344 1.00 97.81 208 ILE A O 1
ATOM 1578 N N . THR A 1 209 ? -4.835 1.413 11.936 1.00 98.50 209 THR A N 1
ATOM 1579 C CA . THR A 1 209 ? -4.915 0.198 11.127 1.00 98.50 209 THR A CA 1
ATOM 1580 C C . THR A 1 209 ? -6.367 -0.221 11.012 1.00 98.50 209 THR A C 1
ATOM 1582 O O . THR A 1 209 ? -7.018 -0.467 12.028 1.00 98.50 209 THR A O 1
ATOM 1585 N N . PHE A 1 210 ? -6.858 -0.309 9.783 1.00 98.81 210 PHE A N 1
ATOM 1586 C CA . PHE A 1 210 ? -8.230 -0.676 9.463 1.00 98.81 210 PHE A CA 1
ATOM 1587 C C . PHE A 1 210 ? -8.338 -2.122 8.991 1.00 98.81 210 PHE A C 1
ATOM 1589 O O . PHE A 1 210 ? -7.377 -2.684 8.467 1.00 98.81 210 PHE A O 1
ATOM 1596 N N . LEU A 1 211 ? -9.527 -2.696 9.148 1.00 98.81 211 LEU A N 1
ATOM 1597 C CA . LEU A 1 211 ? -9.984 -3.831 8.359 1.00 98.81 211 LEU A CA 1
ATOM 1598 C C . LEU A 1 211 ? -10.795 -3.291 7.182 1.00 98.81 211 LEU A C 1
ATOM 1600 O O . LEU A 1 211 ? -11.586 -2.362 7.353 1.00 98.81 211 LEU A O 1
ATOM 1604 N N . ALA A 1 212 ? -10.608 -3.877 6.009 1.00 98.81 212 ALA A N 1
ATOM 1605 C CA . ALA A 1 212 ? -11.385 -3.561 4.826 1.00 98.81 212 ALA A CA 1
ATOM 1606 C C . ALA A 1 212 ? -11.707 -4.818 4.016 1.00 98.81 212 ALA A C 1
ATOM 1608 O O . ALA A 1 212 ? -11.032 -5.844 4.125 1.00 98.81 212 ALA A O 1
ATOM 1609 N N . GLU A 1 213 ? -12.718 -4.698 3.168 1.00 98.69 213 GLU A N 1
ATOM 1610 C CA . GLU A 1 213 ? -13.113 -5.711 2.193 1.00 98.69 213 GLU A CA 1
ATOM 1611 C C . GLU A 1 213 ? -13.100 -5.092 0.788 1.00 98.69 213 GLU A C 1
ATOM 1613 O O . GLU A 1 213 ? -13.426 -3.907 0.639 1.00 98.69 213 GLU A O 1
ATOM 1618 N N . PRO A 1 214 ? -12.708 -5.843 -0.257 1.00 98.50 214 PRO A N 1
ATOM 1619 C CA . PRO A 1 214 ? -12.842 -5.375 -1.628 1.00 98.50 214 PRO A CA 1
ATOM 1620 C C . PRO A 1 214 ? -14.317 -5.139 -1.967 1.00 98.50 214 PRO A C 1
ATOM 1622 O O . PRO A 1 214 ? -15.186 -5.937 -1.632 1.00 98.50 214 PRO A O 1
ATOM 1625 N N . THR A 1 215 ? -14.591 -4.038 -2.663 1.00 98.31 215 THR A N 1
ATOM 1626 C CA . THR A 1 215 ? -15.935 -3.741 -3.193 1.00 98.31 215 THR A CA 1
ATOM 1627 C C . THR A 1 215 ? -16.353 -4.725 -4.288 1.00 98.31 215 THR A C 1
ATOM 1629 O O . THR A 1 215 ? -17.539 -5.004 -4.439 1.00 98.31 215 THR A O 1
ATOM 1632 N N . ASP A 1 216 ? -15.375 -5.274 -5.011 1.00 97.56 216 ASP A N 1
ATOM 1633 C CA . ASP A 1 216 ? -15.518 -6.403 -5.926 1.00 97.56 216 ASP A CA 1
ATOM 1634 C C . ASP A 1 216 ? -14.533 -7.512 -5.507 1.00 97.56 216 ASP A C 1
ATOM 1636 O O . ASP A 1 216 ? -13.335 -7.408 -5.791 1.00 97.56 216 ASP A O 1
ATOM 1640 N N . PRO A 1 217 ? -15.008 -8.574 -4.830 1.00 96.44 217 PRO A N 1
ATOM 1641 C CA . PRO A 1 217 ? -14.175 -9.707 -4.420 1.00 96.44 217 PRO A CA 1
ATOM 1642 C C . PRO A 1 217 ? -13.484 -10.448 -5.573 1.00 96.44 217 PRO A C 1
ATOM 1644 O O . PRO A 1 217 ? -12.494 -11.143 -5.338 1.00 96.44 217 PRO A O 1
ATOM 1647 N N . SER A 1 218 ? -13.972 -10.297 -6.809 1.00 94.88 218 SER A N 1
ATOM 1648 C CA . SER A 1 218 ? -13.390 -10.927 -7.997 1.00 94.88 218 SER A CA 1
ATOM 1649 C C . SER A 1 218 ? -12.280 -10.096 -8.647 1.00 94.88 218 SER A C 1
ATOM 1651 O O . SER A 1 218 ? -11.541 -10.611 -9.492 1.00 94.88 218 SER A O 1
ATOM 1653 N N . GLN A 1 219 ? -12.125 -8.830 -8.242 1.00 93.44 219 GLN A N 1
ATOM 1654 C CA . GLN A 1 219 ? -11.115 -7.941 -8.797 1.00 93.44 219 GLN A CA 1
ATOM 1655 C C . GLN A 1 219 ? -9.699 -8.476 -8.487 1.00 93.44 219 GLN A C 1
ATOM 1657 O O . GLN A 1 219 ? -9.348 -8.684 -7.318 1.00 93.44 219 GLN A O 1
ATOM 1662 N N . PRO A 1 220 ? -8.843 -8.689 -9.507 1.00 93.75 220 PRO A N 1
ATOM 1663 C CA . PRO A 1 220 ? -7.477 -9.128 -9.274 1.00 93.75 220 PRO A CA 1
ATOM 1664 C C . PRO A 1 220 ? -6.636 -7.989 -8.669 1.00 93.75 220 PRO A C 1
ATOM 1666 O O . PRO A 1 220 ? -6.797 -6.830 -9.065 1.00 93.75 220 PRO A O 1
ATOM 1669 N N . PRO A 1 221 ? -5.693 -8.296 -7.760 1.00 96.44 221 PRO A N 1
ATOM 1670 C CA . PRO A 1 221 ? -4.733 -7.315 -7.275 1.00 96.44 221 PRO A CA 1
ATOM 1671 C C . PRO A 1 221 ? -3.848 -6.773 -8.400 1.00 96.44 221 PRO A C 1
ATOM 1673 O O . PRO A 1 221 ? -3.579 -7.445 -9.405 1.00 96.44 221 PRO A O 1
ATOM 1676 N N . LYS A 1 222 ? -3.333 -5.561 -8.195 1.00 96.31 222 LYS A N 1
ATOM 1677 C CA . LYS A 1 222 ? -2.403 -4.892 -9.108 1.00 96.31 222 LYS A CA 1
ATOM 1678 C C . LYS A 1 222 ? -1.224 -5.792 -9.467 1.00 96.31 222 LYS A C 1
ATOM 1680 O O . LYS A 1 222 ? -0.561 -6.341 -8.596 1.00 96.31 222 LYS A O 1
ATOM 1685 N N . SER A 1 223 ? -0.928 -5.913 -10.757 1.00 96.12 223 SER A N 1
ATOM 1686 C CA . SER A 1 223 ? 0.205 -6.716 -11.242 1.00 96.12 223 SER A CA 1
ATOM 1687 C C . SER A 1 223 ? 1.243 -5.900 -12.012 1.00 96.12 223 SER A C 1
ATOM 1689 O O . SER A 1 223 ? 2.390 -6.325 -12.093 1.00 96.12 223 SER A O 1
ATOM 1691 N N . VAL A 1 224 ? 0.855 -4.751 -12.573 1.00 96.69 224 VAL A N 1
ATOM 1692 C CA . VAL A 1 224 ? 1.750 -3.881 -13.347 1.00 96.69 224 VAL A CA 1
ATOM 1693 C C . VAL A 1 224 ? 2.564 -3.012 -12.385 1.00 96.69 224 VAL A C 1
ATOM 1695 O O . VAL A 1 224 ? 1.951 -2.276 -11.608 1.00 96.69 224 VAL A O 1
ATOM 1698 N N . PRO A 1 225 ? 3.908 -3.071 -12.424 1.00 95.69 225 PRO A N 1
ATOM 1699 C CA . PRO A 1 225 ? 4.735 -2.240 -11.564 1.00 95.69 225 PRO A CA 1
ATOM 1700 C C . PRO A 1 225 ? 4.654 -0.755 -11.916 1.00 95.69 225 PRO A C 1
ATOM 1702 O O . PRO A 1 225 ? 4.652 -0.374 -13.092 1.00 95.69 225 PRO A O 1
ATOM 1705 N N . ASP A 1 226 ? 4.673 0.078 -10.886 1.00 94.25 226 ASP A N 1
ATOM 1706 C CA . ASP A 1 226 ? 4.861 1.523 -10.96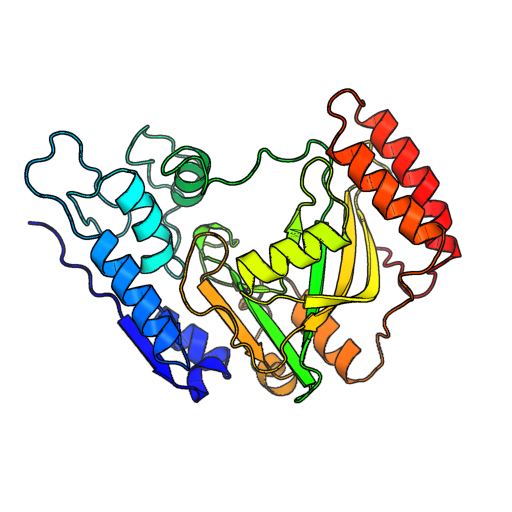2 1.00 94.25 226 ASP A CA 1
ATOM 1707 C C . ASP A 1 226 ? 5.532 2.035 -9.671 1.00 94.25 226 ASP A C 1
ATOM 1709 O O . ASP A 1 226 ? 6.183 1.268 -8.956 1.00 94.25 226 ASP A O 1
ATOM 1713 N N . TRP A 1 227 ? 5.472 3.345 -9.430 1.00 92.75 227 TRP A N 1
ATOM 1714 C CA . TRP A 1 227 ? 6.127 3.978 -8.287 1.00 92.75 227 TRP A CA 1
ATOM 1715 C C . TRP A 1 227 ? 5.527 3.585 -6.935 1.00 92.75 227 TRP A C 1
ATOM 1717 O O . TRP A 1 227 ? 6.259 3.586 -5.950 1.00 92.75 227 TRP A O 1
ATOM 1727 N N . GLU A 1 228 ? 4.256 3.182 -6.908 1.00 93.69 228 GLU A N 1
ATOM 1728 C CA . GLU A 1 228 ? 3.540 2.825 -5.679 1.00 93.69 228 GLU A CA 1
ATOM 1729 C C . GLU A 1 228 ? 3.840 1.387 -5.268 1.00 93.69 228 GLU A C 1
ATOM 1731 O O . GLU A 1 228 ? 4.029 1.061 -4.099 1.00 93.69 228 GLU A O 1
ATOM 1736 N N . SER A 1 229 ? 3.896 0.476 -6.243 1.00 95.19 229 SER A N 1
ATOM 1737 C CA . SER A 1 229 ? 4.176 -0.921 -5.949 1.00 95.19 229 SER A CA 1
ATOM 1738 C C . SER A 1 229 ? 4.761 -1.680 -7.125 1.00 95.19 229 SER A C 1
ATOM 1740 O O . SER A 1 229 ? 4.526 -1.400 -8.299 1.00 95.19 229 SER A O 1
ATOM 1742 N N . THR A 1 230 ? 5.462 -2.756 -6.784 1.00 94.75 230 THR A N 1
ATOM 1743 C CA . THR A 1 230 ? 5.845 -3.816 -7.725 1.00 94.75 230 THR A CA 1
ATOM 1744 C C . THR A 1 230 ? 4.628 -4.674 -8.138 1.00 94.75 230 THR A C 1
ATOM 1746 O O . THR A 1 230 ? 4.736 -5.640 -8.896 1.00 94.75 230 THR A O 1
ATOM 1749 N N . GLY A 1 231 ? 3.454 -4.378 -7.583 1.00 95.50 231 GLY A N 1
ATOM 1750 C CA . GLY A 1 231 ? 2.250 -5.193 -7.617 1.00 95.50 231 GLY A CA 1
ATOM 1751 C C . GLY A 1 231 ? 1.911 -5.787 -6.250 1.00 95.50 231 GLY A C 1
ATOM 1752 O O . GLY A 1 231 ? 2.654 -5.668 -5.275 1.00 95.50 231 GLY A O 1
ATOM 1753 N N . ALA A 1 232 ? 0.780 -6.471 -6.201 1.00 97.12 232 ALA A N 1
ATOM 1754 C CA . ALA A 1 232 ? 0.180 -7.048 -5.014 1.00 97.12 232 ALA A CA 1
ATOM 1755 C C . ALA A 1 232 ? -0.343 -8.465 -5.302 1.00 97.12 232 ALA A C 1
ATOM 1757 O O . ALA A 1 232 ? -0.359 -8.928 -6.446 1.00 97.12 232 ALA A O 1
ATOM 1758 N N . MET A 1 233 ? -0.748 -9.173 -4.251 1.00 97.00 233 MET A N 1
ATOM 1759 C CA . MET A 1 233 ? -1.351 -10.499 -4.354 1.00 97.00 233 MET A CA 1
ATOM 1760 C C . MET A 1 233 ? -2.373 -10.772 -3.258 1.00 97.00 233 MET A C 1
ATOM 1762 O O . MET A 1 233 ? -2.321 -10.171 -2.188 1.00 97.00 233 MET A O 1
ATOM 1766 N N . TRP A 1 234 ? -3.233 -11.757 -3.503 1.00 97.56 234 TRP A N 1
ATOM 1767 C CA . TRP A 1 234 ? -4.008 -12.414 -2.459 1.00 97.56 234 TRP A CA 1
ATOM 1768 C C . TRP A 1 234 ? -3.185 -13.553 -1.853 1.00 97.56 234 TRP A C 1
ATOM 1770 O O . TRP A 1 234 ? -2.724 -14.432 -2.578 1.00 97.56 234 TRP A O 1
ATOM 1780 N N . VAL A 1 235 ? -3.018 -13.560 -0.530 1.00 97.38 235 VAL A N 1
ATOM 1781 C CA . VAL A 1 235 ? -2.225 -14.558 0.201 1.00 97.38 235 VAL A CA 1
ATOM 1782 C C . VAL A 1 235 ? -3.032 -15.186 1.338 1.00 97.38 235 VAL A C 1
ATOM 1784 O O . VAL A 1 235 ? -3.841 -14.526 1.990 1.00 97.38 235 VAL A O 1
ATOM 1787 N N . THR A 1 236 ? -2.812 -16.473 1.602 1.00 97.56 236 THR A N 1
ATOM 1788 C CA . THR A 1 236 ? -3.334 -17.145 2.804 1.00 97.56 236 THR A CA 1
ATOM 1789 C C . THR A 1 236 ? -2.365 -16.973 3.973 1.00 97.56 236 THR A C 1
ATOM 1791 O O . THR A 1 236 ? -1.164 -16.785 3.776 1.00 97.56 236 THR A O 1
ATOM 1794 N N . THR A 1 237 ? -2.837 -17.099 5.213 1.00 96.94 237 THR A N 1
ATOM 1795 C CA . THR A 1 237 ? -1.950 -17.093 6.394 1.00 96.94 237 THR A CA 1
ATOM 1796 C C . THR A 1 237 ? -0.970 -18.272 6.390 1.00 96.94 237 THR A C 1
ATOM 1798 O O . THR A 1 237 ? 0.165 -18.130 6.843 1.00 96.94 237 THR A O 1
ATOM 1801 N N . ALA A 1 238 ? -1.366 -19.412 5.812 1.00 96.06 238 ALA A N 1
ATOM 1802 C CA . ALA A 1 238 ? -0.505 -20.576 5.623 1.00 96.06 238 ALA A CA 1
ATOM 1803 C C . ALA A 1 238 ? 0.653 -20.295 4.650 1.00 96.06 238 ALA A C 1
ATOM 1805 O O . ALA A 1 238 ? 1.797 -20.615 4.963 1.00 96.06 238 ALA A O 1
ATOM 1806 N N . ALA A 1 239 ? 0.379 -19.655 3.507 1.00 95.81 239 ALA A N 1
ATOM 1807 C CA . ALA A 1 239 ? 1.421 -19.223 2.573 1.00 95.81 239 ALA A CA 1
ATOM 1808 C C . ALA A 1 239 ? 2.291 -18.107 3.174 1.00 95.81 239 ALA A C 1
ATOM 1810 O O . ALA A 1 239 ? 3.505 -18.102 3.008 1.00 95.81 239 ALA A O 1
ATOM 1811 N N . LEU A 1 240 ? 1.703 -17.189 3.946 1.00 95.38 240 LEU A N 1
ATOM 1812 C CA . LEU A 1 240 ? 2.458 -16.155 4.656 1.00 95.38 240 LEU A CA 1
ATOM 1813 C C . LEU A 1 240 ? 3.474 -16.758 5.645 1.00 95.38 240 LEU A C 1
ATOM 1815 O O . LEU A 1 240 ? 4.576 -16.234 5.794 1.00 95.38 240 LEU A O 1
ATOM 1819 N N . ALA A 1 241 ? 3.126 -17.872 6.297 1.00 95.19 241 ALA A N 1
ATOM 1820 C CA . ALA A 1 241 ? 3.976 -18.552 7.274 1.00 95.19 241 ALA A CA 1
ATOM 1821 C C . ALA A 1 241 ? 5.224 -19.221 6.667 1.00 95.19 241 ALA A C 1
ATOM 1823 O O . ALA A 1 241 ? 6.120 -19.613 7.414 1.00 95.19 241 ALA A O 1
ATOM 1824 N N . THR A 1 242 ? 5.318 -19.341 5.337 1.00 95.56 242 THR A N 1
ATOM 1825 C CA . THR A 1 242 ? 6.528 -19.842 4.666 1.00 95.56 242 THR A CA 1
ATOM 1826 C C . THR A 1 242 ? 7.590 -18.756 4.468 1.00 95.56 242 THR A C 1
ATOM 1828 O O . THR A 1 242 ? 8.693 -19.059 4.015 1.00 95.56 242 THR A O 1
ATOM 1831 N N . LEU A 1 243 ? 7.276 -17.493 4.780 1.00 95.00 243 LEU A N 1
ATOM 1832 C CA . LEU A 1 243 ? 8.190 -16.358 4.678 1.00 95.00 243 LEU A CA 1
ATOM 1833 C C . LEU A 1 243 ? 8.858 -16.044 6.024 1.00 95.00 243 LEU A C 1
ATOM 1835 O O . LEU A 1 243 ? 8.236 -16.062 7.084 1.00 95.00 243 LEU A O 1
ATOM 1839 N N . ASN A 1 244 ? 10.123 -15.634 5.964 1.00 93.12 244 ASN A N 1
ATOM 1840 C CA . ASN A 1 244 ? 10.861 -15.081 7.103 1.00 93.12 244 ASN A CA 1
ATOM 1841 C C . ASN A 1 244 ? 10.670 -13.562 7.257 1.00 93.12 244 ASN A C 1
ATOM 1843 O O . ASN A 1 244 ? 10.301 -12.871 6.309 1.00 93.12 244 ASN A O 1
ATOM 1847 N N . ARG A 1 245 ? 11.038 -13.020 8.431 1.00 91.88 245 ARG A N 1
ATOM 1848 C CA . ARG A 1 245 ? 10.991 -11.579 8.767 1.00 91.88 245 ARG A CA 1
ATOM 1849 C C . ARG A 1 245 ? 11.697 -10.674 7.750 1.00 91.88 245 ARG A C 1
ATOM 1851 O O . ARG A 1 245 ? 11.278 -9.530 7.599 1.00 91.88 245 ARG A O 1
ATOM 1858 N N . GLU A 1 246 ? 12.749 -11.163 7.102 1.00 91.44 246 GLU A N 1
ATOM 1859 C CA . GLU A 1 246 ? 13.542 -10.422 6.110 1.00 91.44 246 GLU A CA 1
ATOM 1860 C C . GLU A 1 246 ? 12.771 -10.090 4.828 1.00 91.44 246 GLU A C 1
ATOM 1862 O O . GLU A 1 246 ? 13.127 -9.137 4.152 1.00 91.44 246 GLU A O 1
ATOM 1867 N N . HIS A 1 247 ? 11.692 -10.820 4.527 1.00 93.38 247 HIS A N 1
ATOM 1868 C CA . HIS A 1 247 ? 10.852 -10.562 3.353 1.00 93.38 247 HIS A CA 1
ATOM 1869 C C . HIS A 1 247 ? 9.845 -9.434 3.568 1.00 93.38 247 HIS A C 1
ATOM 1871 O O . HIS A 1 247 ? 9.131 -9.072 2.639 1.00 93.38 247 HIS A O 1
ATOM 1877 N N . PHE A 1 248 ? 9.738 -8.906 4.786 1.00 94.75 248 PHE A N 1
ATOM 1878 C CA . PHE A 1 248 ? 8.757 -7.889 5.129 1.00 94.75 248 PHE A CA 1
ATOM 1879 C C . PHE A 1 248 ? 9.441 -6.605 5.552 1.00 94.75 248 PHE A C 1
ATOM 1881 O O . PHE A 1 248 ? 10.461 -6.625 6.244 1.00 94.75 248 PHE A O 1
ATOM 1888 N N . ARG A 1 249 ? 8.822 -5.463 5.262 1.00 92.94 249 ARG A N 1
ATOM 1889 C CA . ARG A 1 249 ? 9.309 -4.193 5.810 1.00 92.94 249 ARG A CA 1
ATOM 1890 C C . ARG A 1 249 ? 9.097 -4.171 7.344 1.00 92.94 249 ARG A C 1
ATOM 1892 O O . ARG A 1 249 ? 9.984 -3.742 8.086 1.00 92.94 249 ARG A O 1
ATOM 1899 N N . ALA A 1 250 ? 8.010 -4.755 7.869 1.00 92.44 250 ALA A N 1
ATOM 1900 C CA . ALA A 1 250 ? 7.723 -4.924 9.304 1.00 92.44 250 ALA A CA 1
ATOM 1901 C C . ALA A 1 250 ? 6.880 -6.167 9.576 1.00 92.44 250 ALA A C 1
ATOM 1903 O O . ALA A 1 250 ? 6.354 -6.806 8.674 1.00 92.44 250 ALA A O 1
ATOM 1904 N N . ALA A 1 251 ? 6.746 -6.506 10.857 1.00 93.25 251 ALA A N 1
ATOM 1905 C CA . ALA A 1 251 ? 6.017 -7.685 11.308 1.00 93.25 251 ALA A CA 1
ATOM 1906 C C . ALA A 1 251 ? 4.483 -7.558 11.200 1.00 93.25 251 ALA A C 1
ATOM 1908 O O . ALA A 1 251 ? 3.783 -8.486 11.598 1.00 93.25 251 ALA A O 1
ATOM 1909 N N . ASP A 1 252 ? 3.952 -6.434 10.706 1.00 95.31 252 ASP A N 1
ATOM 1910 C CA . ASP A 1 252 ? 2.513 -6.163 10.684 1.00 95.31 252 ASP A CA 1
ATOM 1911 C C . ASP A 1 252 ? 1.702 -7.228 9.923 1.00 95.31 252 ASP A C 1
ATOM 1913 O O . ASP A 1 252 ? 0.794 -7.772 10.550 1.00 95.31 252 ASP A O 1
ATOM 1917 N N . PRO A 1 253 ? 2.036 -7.650 8.683 1.00 96.88 253 PRO A N 1
ATOM 1918 C CA . PRO A 1 253 ? 1.302 -8.732 8.011 1.00 96.88 253 PRO A CA 1
ATOM 1919 C C . PRO A 1 253 ? 1.308 -10.048 8.804 1.00 96.88 253 PRO A C 1
ATOM 1921 O O . PRO A 1 253 ? 0.256 -10.643 9.035 1.00 96.88 253 PRO A O 1
ATOM 1924 N N . ILE A 1 254 ? 2.485 -10.463 9.298 1.00 95.44 254 ILE A N 1
ATOM 1925 C CA . ILE A 1 254 ? 2.674 -11.707 10.071 1.00 95.44 254 ILE A CA 1
ATOM 1926 C C . ILE A 1 254 ? 1.854 -11.683 11.369 1.00 95.44 254 ILE A C 1
ATOM 1928 O O . ILE A 1 254 ? 1.346 -12.709 11.815 1.00 95.44 254 ILE A O 1
ATOM 1932 N N . ARG A 1 255 ? 1.724 -10.509 11.994 1.00 95.06 255 ARG A N 1
ATOM 1933 C CA . ARG A 1 255 ? 0.985 -10.330 13.246 1.00 95.06 255 ARG A CA 1
ATOM 1934 C C . ARG A 1 255 ? -0.520 -10.217 13.019 1.00 95.06 255 ARG A C 1
ATOM 1936 O O . ARG A 1 255 ? -1.290 -10.796 13.783 1.00 95.06 255 ARG A O 1
ATOM 1943 N N . LEU A 1 256 ? -0.937 -9.431 12.031 1.00 97.25 256 LEU A N 1
ATOM 1944 C CA . LEU A 1 256 ? -2.323 -9.000 11.880 1.00 97.25 256 LEU A CA 1
ATOM 1945 C C . LEU A 1 256 ? -3.167 -10.021 11.123 1.00 97.25 256 LEU A C 1
ATOM 1947 O O . LEU A 1 256 ? -4.265 -10.320 11.585 1.00 97.25 256 LEU A O 1
ATOM 1951 N N . PHE A 1 257 ? -2.674 -10.604 10.023 1.00 98.19 257 PHE A N 1
ATOM 1952 C CA . PHE A 1 257 ? -3.496 -11.510 9.207 1.00 98.19 257 PHE A CA 1
ATOM 1953 C C . PHE A 1 257 ? -3.959 -12.745 9.991 1.00 98.19 257 PHE A C 1
ATOM 1955 O O . PHE A 1 257 ? -5.168 -12.977 10.046 1.00 98.19 257 PHE A O 1
ATOM 1962 N N . PRO A 1 258 ? -3.082 -13.485 10.704 1.00 97.81 258 PRO A N 1
ATOM 1963 C CA . PRO A 1 258 ? -3.531 -14.628 11.499 1.00 97.81 258 PRO A CA 1
ATOM 1964 C C . PRO A 1 258 ? -4.426 -14.218 12.674 1.00 97.81 258 PRO A C 1
ATOM 1966 O O . PRO A 1 258 ? -5.319 -14.964 13.072 1.00 97.81 258 PRO A O 1
ATOM 1969 N N . ALA A 1 259 ? -4.212 -13.033 13.256 1.00 97.62 259 ALA A N 1
ATOM 1970 C CA . ALA A 1 259 ? -5.042 -12.551 14.356 1.00 97.62 259 ALA A CA 1
ATOM 1971 C C . ALA A 1 259 ? -6.467 -12.211 13.892 1.00 97.62 259 ALA A C 1
ATOM 1973 O O . ALA A 1 259 ? -7.416 -12.540 14.602 1.00 97.62 259 ALA A O 1
ATOM 1974 N N . VAL A 1 260 ? -6.615 -11.616 12.704 1.00 98.19 260 VAL A N 1
ATOM 1975 C CA . VAL A 1 260 ? -7.919 -11.362 12.074 1.00 98.19 260 VAL A CA 1
ATOM 1976 C C . VAL A 1 260 ? -8.576 -12.673 11.643 1.00 98.19 260 VAL A C 1
ATOM 1978 O O . VAL A 1 260 ? -9.732 -12.908 11.976 1.00 98.19 260 VAL A O 1
ATOM 1981 N N . GLU A 1 261 ? -7.843 -13.562 10.966 1.00 98.06 261 GLU A N 1
ATOM 1982 C CA . GLU A 1 261 ? -8.367 -14.858 10.506 1.00 98.06 261 GLU A CA 1
ATOM 1983 C C . GLU A 1 261 ? -8.920 -15.706 11.660 1.00 98.06 261 GLU A C 1
ATOM 1985 O O . GLU A 1 261 ? -9.991 -16.295 11.546 1.00 98.06 261 GLU A O 1
ATOM 1990 N N . THR A 1 262 ? -8.210 -15.736 12.791 1.00 97.44 262 THR A N 1
ATOM 1991 C CA . THR A 1 262 ? -8.614 -16.512 13.975 1.00 97.44 262 THR A CA 1
ATOM 1992 C C . THR A 1 262 ? -9.644 -15.806 14.861 1.00 97.44 262 THR A C 1
ATOM 1994 O O . THR A 1 262 ? -10.047 -16.368 15.879 1.00 97.44 262 THR A O 1
ATOM 1997 N N . GLY A 1 263 ? -10.044 -14.573 14.533 1.00 96.12 263 GLY A N 1
ATOM 1998 C CA . GLY A 1 263 ? -10.943 -13.759 15.360 1.00 96.12 263 GLY A CA 1
ATOM 1999 C C . GLY A 1 263 ? -10.328 -13.276 16.680 1.00 96.12 263 GLY A C 1
ATOM 2000 O O . GLY A 1 263 ? -11.031 -12.772 17.552 1.00 96.12 263 GLY A O 1
ATOM 2001 N N . ARG A 1 264 ? -9.007 -13.414 16.855 1.00 95.50 264 ARG A N 1
ATOM 2002 C CA . ARG A 1 264 ? -8.281 -12.882 18.020 1.00 95.50 264 ARG A CA 1
ATOM 2003 C C . ARG A 1 264 ? -8.218 -11.358 17.997 1.00 95.50 264 ARG A C 1
ATOM 2005 O O . ARG A 1 264 ? -8.152 -10.733 19.052 1.00 95.50 264 ARG A O 1
ATOM 2012 N N . LEU A 1 265 ? -8.203 -10.778 16.801 1.00 95.44 265 LEU A N 1
ATOM 2013 C CA . LEU A 1 265 ? -8.277 -9.346 16.574 1.00 95.44 265 LEU A CA 1
ATOM 2014 C C . LEU A 1 265 ? -9.552 -9.045 15.792 1.00 95.44 265 LEU A C 1
ATOM 2016 O O . LEU A 1 265 ? -9.647 -9.363 14.609 1.00 95.44 265 LEU A O 1
ATOM 2020 N N . MET A 1 266 ? -10.521 -8.442 16.474 1.00 95.06 266 MET A N 1
ATOM 2021 C CA . MET A 1 266 ? -11.825 -8.113 15.906 1.00 95.06 266 MET A CA 1
ATOM 2022 C C . MET A 1 266 ? -11.918 -6.612 15.618 1.00 95.06 266 MET A C 1
ATOM 2024 O O . MET A 1 266 ? -11.513 -5.812 16.472 1.00 95.06 266 MET A O 1
ATOM 2028 N N . PRO A 1 267 ? -12.469 -6.217 14.457 1.00 96.19 267 PRO A N 1
ATOM 2029 C CA . PRO A 1 267 ? -12.663 -4.812 14.124 1.00 96.19 267 PRO A CA 1
ATOM 2030 C C . PRO A 1 267 ? -13.587 -4.128 15.140 1.00 96.19 267 PRO A C 1
ATOM 2032 O O . PRO A 1 267 ? -14.608 -4.682 15.547 1.00 96.19 267 PRO A O 1
ATOM 2035 N N . GLN A 1 268 ? -13.223 -2.915 15.546 1.00 97.00 268 GLN A N 1
ATOM 2036 C CA . GLN A 1 268 ? -14.069 -2.014 16.323 1.00 97.00 268 GLN A CA 1
ATOM 2037 C C . GLN A 1 268 ? -14.877 -1.105 15.389 1.00 97.00 268 GLN A C 1
ATOM 2039 O O . GLN A 1 268 ? -14.464 -0.853 14.254 1.00 97.00 268 GLN A O 1
ATOM 2044 N N . SER A 1 269 ? -16.014 -0.606 15.879 1.00 96.88 269 SER A N 1
ATOM 2045 C CA . SER A 1 269 ? -16.919 0.257 15.110 1.00 96.88 269 SER A CA 1
ATOM 2046 C C . SER A 1 269 ? -16.228 1.531 14.616 1.00 96.88 269 SER A C 1
ATOM 2048 O O . SER A 1 269 ? -15.391 2.092 15.316 1.00 96.88 269 SER A O 1
ATOM 2050 N N . LEU A 1 270 ? -16.612 2.006 13.432 1.00 97.00 270 LEU A N 1
ATOM 2051 C CA . LEU A 1 270 ? -16.260 3.337 12.916 1.00 97.00 270 LEU A CA 1
ATOM 2052 C C . LEU A 1 270 ? -17.299 4.386 13.353 1.00 97.00 270 LEU A C 1
ATOM 2054 O O . LEU A 1 270 ? -17.014 5.582 13.405 1.00 97.00 270 LEU A O 1
ATOM 2058 N N . ASP A 1 271 ? -18.500 3.935 13.719 1.00 96.44 271 ASP A N 1
ATOM 2059 C CA . ASP A 1 271 ? -19.670 4.768 13.996 1.00 96.44 271 ASP A CA 1
ATOM 2060 C C . ASP A 1 271 ? -19.703 5.243 15.451 1.00 96.44 271 ASP A C 1
ATOM 2062 O O . ASP A 1 271 ? -20.680 5.057 16.177 1.00 96.44 271 ASP A O 1
ATOM 2066 N N . THR A 1 272 ? -18.613 5.866 15.898 1.00 97.31 272 THR A N 1
ATOM 2067 C CA . THR A 1 272 ? -18.536 6.493 17.222 1.00 97.31 272 THR A CA 1
ATOM 2068 C C . THR A 1 272 ? -18.235 7.977 17.095 1.00 97.31 272 THR A C 1
ATOM 2070 O O . THR A 1 272 ? -17.524 8.432 16.192 1.00 97.31 272 THR A O 1
ATOM 2073 N N . ALA A 1 273 ? -18.733 8.763 18.050 1.00 97.62 273 ALA A N 1
ATOM 2074 C CA . ALA A 1 273 ? -18.435 10.190 18.101 1.00 97.62 273 ALA A CA 1
ATOM 2075 C C . ALA A 1 273 ? -16.923 10.455 18.238 1.00 97.62 273 ALA A C 1
ATOM 2077 O O . ALA A 1 273 ? -16.421 11.437 17.686 1.00 97.62 273 ALA A O 1
ATOM 2078 N N . ALA A 1 274 ? -16.196 9.573 18.938 1.00 97.12 274 ALA A N 1
ATOM 2079 C CA . ALA A 1 274 ? -14.758 9.692 19.148 1.00 97.12 274 ALA A CA 1
ATOM 2080 C C . ALA A 1 274 ? -13.970 9.521 17.841 1.00 97.12 274 ALA A C 1
ATOM 2082 O O . ALA A 1 274 ? -13.092 10.332 17.546 1.00 97.12 274 ALA A O 1
ATOM 2083 N N . PHE A 1 275 ? -14.305 8.521 17.022 1.00 97.81 275 PHE A N 1
ATOM 2084 C CA . PHE A 1 275 ? -13.618 8.320 15.745 1.00 97.81 275 PHE A CA 1
ATOM 2085 C C . PHE A 1 275 ? -13.989 9.378 14.706 1.00 97.81 275 PHE A C 1
ATOM 2087 O O . PHE A 1 275 ? -13.111 9.924 14.047 1.00 97.81 275 PHE A O 1
ATOM 2094 N N . GLN A 1 276 ? -15.256 9.788 14.640 1.00 97.88 276 GLN A N 1
ATOM 2095 C CA . GLN A 1 276 ? -15.644 10.914 13.787 1.00 97.88 276 GLN A CA 1
ATOM 2096 C C . GLN A 1 276 ? -14.938 12.223 14.191 1.00 97.88 276 GLN A C 1
ATOM 2098 O O . GLN A 1 276 ? -14.654 13.070 13.343 1.00 97.88 276 GLN A O 1
ATOM 2103 N N . ALA A 1 277 ? -14.653 12.417 15.485 1.00 97.88 277 ALA A N 1
ATOM 2104 C CA . ALA A 1 277 ? -13.846 13.543 15.948 1.00 97.88 277 ALA A CA 1
ATOM 2105 C C . ALA A 1 277 ? -12.376 13.421 15.521 1.00 97.88 277 ALA A C 1
ATOM 2107 O O . ALA A 1 277 ? -11.774 14.441 15.189 1.00 97.88 277 ALA A O 1
ATOM 2108 N N . LEU A 1 278 ? -11.819 12.205 15.485 1.00 97.69 278 LEU A N 1
ATOM 2109 C CA . LEU A 1 278 ? -10.478 11.946 14.959 1.00 97.69 278 LEU A CA 1
ATOM 2110 C C . LEU A 1 278 ? -10.372 12.290 13.472 1.00 97.69 278 LEU A C 1
ATOM 2112 O O . LEU A 1 278 ? -9.451 13.016 13.108 1.00 97.69 278 LEU A O 1
ATOM 2116 N N . GLU A 1 279 ? -11.314 11.834 12.646 1.00 98.06 279 GLU A N 1
ATOM 2117 C CA . GLU A 1 279 ? -11.311 12.109 11.200 1.00 98.06 279 GLU A CA 1
ATOM 2118 C C . GLU A 1 279 ? -11.329 13.618 10.923 1.00 98.06 279 GLU A C 1
ATOM 2120 O O . GLU A 1 279 ? -10.421 14.143 10.281 1.00 98.06 279 GLU A O 1
ATOM 2125 N N . ARG A 1 280 ? -12.277 14.352 11.527 1.00 97.38 280 ARG A N 1
ATOM 2126 C CA . ARG A 1 280 ? -12.353 15.820 11.394 1.00 97.38 280 ARG A CA 1
ATOM 2127 C C . ARG A 1 280 ? -11.106 16.529 11.916 1.00 97.38 280 ARG A C 1
ATOM 2129 O O . ARG A 1 280 ? -10.707 17.567 11.388 1.00 97.38 280 ARG A O 1
ATOM 2136 N N . CYS A 1 281 ? -10.514 16.011 12.993 1.00 96.38 281 CYS A N 1
ATOM 2137 C CA . CYS A 1 281 ? -9.267 16.544 13.521 1.00 96.38 281 CYS A CA 1
ATOM 2138 C C . CYS A 1 281 ? -8.150 16.374 12.489 1.00 96.38 281 CYS A C 1
ATOM 2140 O O . CYS A 1 281 ? -7.473 17.352 12.185 1.00 96.38 281 CYS A O 1
ATOM 2142 N N . MET A 1 282 ? -7.990 15.186 11.899 1.00 96.12 282 MET A N 1
ATOM 2143 C CA . MET A 1 282 ? -6.940 14.943 10.910 1.00 96.12 282 MET A CA 1
ATOM 2144 C C . MET A 1 282 ? -7.079 15.820 9.679 1.00 96.12 282 MET A C 1
ATOM 2146 O O . MET A 1 282 ? -6.113 16.511 9.365 1.00 96.12 282 MET A O 1
ATOM 2150 N N . GLU A 1 283 ? -8.268 15.897 9.077 1.00 94.94 283 GLU A N 1
ATOM 2151 C CA . GLU A 1 283 ? -8.526 16.767 7.920 1.00 94.94 283 GLU A CA 1
ATOM 2152 C C . GLU A 1 283 ? -8.076 18.210 8.203 1.00 94.94 283 GLU A C 1
ATOM 2154 O O . GLU A 1 283 ? -7.413 18.868 7.395 1.00 94.94 283 GLU A O 1
ATOM 2159 N N . ARG A 1 284 ? -8.365 18.705 9.413 1.00 93.94 284 ARG A N 1
ATOM 2160 C CA . ARG A 1 284 ? -7.960 20.044 9.846 1.00 93.94 284 ARG A CA 1
ATOM 2161 C C . ARG A 1 284 ? -6.451 20.156 10.074 1.00 93.94 284 ARG A C 1
ATOM 2163 O O . ARG A 1 284 ? -5.852 21.157 9.676 1.00 93.94 284 ARG A O 1
ATOM 2170 N N . LEU A 1 285 ? -5.834 19.187 10.754 1.00 93.06 285 LEU A N 1
ATOM 2171 C CA . LEU A 1 285 ? -4.415 19.233 11.125 1.00 93.06 285 LEU A CA 1
ATOM 2172 C C . LEU A 1 285 ? -3.487 19.084 9.914 1.00 93.06 285 LEU A C 1
ATOM 2174 O O . LEU A 1 285 ? -2.445 19.751 9.880 1.00 93.06 285 LEU A O 1
ATOM 2178 N N . THR A 1 286 ? -3.861 18.247 8.943 1.00 90.94 286 THR A N 1
ATOM 2179 C CA . THR A 1 286 ? -3.114 18.028 7.697 1.00 90.94 286 THR A CA 1
ATOM 2180 C C . THR A 1 286 ? -3.383 19.142 6.682 1.00 90.94 286 THR A C 1
ATOM 2182 O O . THR A 1 286 ? -2.457 19.573 5.998 1.00 90.94 286 THR A O 1
ATOM 2185 N N . GLY A 1 287 ? -4.609 19.680 6.626 1.00 89.31 287 GLY A N 1
ATOM 2186 C CA . GLY A 1 287 ? -4.994 20.736 5.681 1.00 89.31 287 GLY A CA 1
ATOM 2187 C C . GLY A 1 287 ? -4.611 22.164 6.094 1.00 89.31 287 GLY A C 1
ATOM 2188 O O . GLY A 1 287 ? -4.477 23.044 5.243 1.00 89.31 287 GLY A O 1
ATOM 2189 N N . ASN A 1 288 ? -4.412 22.439 7.389 1.00 87.06 288 ASN A N 1
ATOM 2190 C CA . ASN A 1 288 ? -4.112 23.790 7.869 1.00 87.06 288 ASN A CA 1
ATOM 2191 C C . ASN A 1 288 ? -2.611 24.007 8.108 1.00 87.06 288 ASN A C 1
ATOM 2193 O O . ASN A 1 288 ? -2.070 23.695 9.173 1.00 87.06 288 ASN A O 1
ATOM 2197 N N . SER A 1 289 ? -1.941 24.633 7.141 1.00 82.31 289 SER A N 1
ATOM 2198 C CA . SER A 1 289 ? -0.510 24.959 7.214 1.00 82.31 289 SER A CA 1
ATOM 2199 C C . SER A 1 289 ? -0.154 26.038 8.247 1.00 82.31 289 SER A C 1
ATOM 2201 O O . SER A 1 289 ? 1.007 26.126 8.640 1.00 82.31 289 SER A O 1
ATOM 2203 N N . ARG A 1 290 ? -1.125 26.825 8.737 1.00 88.44 290 ARG A N 1
ATOM 2204 C CA . ARG A 1 290 ? -0.885 27.939 9.677 1.00 88.44 290 ARG A CA 1
ATOM 2205 C C . ARG A 1 290 ? -0.739 27.504 11.132 1.00 88.44 290 ARG A C 1
ATOM 2207 O O . ARG A 1 290 ? -0.241 28.285 11.935 1.00 88.44 290 ARG A O 1
ATOM 2214 N N . LEU A 1 291 ? -1.175 26.293 11.478 1.00 89.19 291 LEU A N 1
ATOM 2215 C CA . LEU A 1 291 ? -1.026 25.777 12.837 1.00 89.19 291 LEU A CA 1
ATOM 2216 C C . LEU A 1 291 ? 0.459 25.568 13.161 1.00 89.19 291 LEU A C 1
ATOM 2218 O O . LEU A 1 291 ? 1.239 25.099 12.328 1.00 89.19 291 LEU A O 1
ATOM 2222 N N . SER A 1 292 ? 0.855 25.861 14.392 1.00 91.38 292 SER A N 1
ATOM 2223 C CA . SER A 1 292 ? 2.145 25.459 14.950 1.00 91.38 292 SER A CA 1
ATOM 2224 C C . SER A 1 292 ? 2.144 23.970 15.315 1.00 91.38 292 SER A C 1
ATOM 2226 O O . SER A 1 292 ? 1.096 23.345 15.477 1.00 91.38 292 SER A O 1
ATOM 2228 N N . HIS A 1 293 ? 3.325 23.366 15.479 1.00 90.19 293 HIS A N 1
ATOM 2229 C CA . HIS A 1 293 ? 3.418 21.971 15.936 1.00 90.19 293 HIS A CA 1
ATOM 2230 C C . HIS A 1 293 ? 2.766 21.761 17.316 1.00 90.19 293 HIS A C 1
ATOM 2232 O O . HIS A 1 293 ? 2.106 20.749 17.529 1.00 90.19 293 HIS A O 1
ATOM 2238 N N . ALA A 1 294 ? 2.890 22.737 18.224 1.00 90.94 294 ALA A N 1
ATOM 2239 C CA . ALA A 1 294 ? 2.302 22.667 19.562 1.00 90.94 294 ALA A CA 1
ATOM 2240 C C . ALA A 1 294 ? 0.764 22.683 19.532 1.00 90.94 294 ALA A C 1
ATOM 2242 O O . ALA A 1 294 ? 0.136 21.914 20.255 1.00 90.94 294 ALA A O 1
ATOM 2243 N N . GLU A 1 295 ? 0.157 23.504 18.669 1.00 93.00 295 GLU A N 1
ATOM 2244 C CA . GLU A 1 295 ? -1.301 23.528 18.491 1.00 93.00 295 GLU A CA 1
ATOM 2245 C C . GLU A 1 295 ? -1.818 22.200 17.932 1.00 93.00 295 GLU A C 1
ATOM 2247 O O . GLU A 1 295 ? -2.781 21.652 18.468 1.00 93.00 295 GLU A O 1
ATOM 2252 N N . ARG A 1 296 ? -1.140 21.636 16.917 1.00 93.75 296 ARG A N 1
ATOM 2253 C CA . ARG A 1 296 ? -1.503 20.317 16.371 1.00 93.75 296 ARG A CA 1
ATOM 2254 C C . ARG A 1 296 ? -1.408 19.222 17.430 1.00 93.75 296 ARG A C 1
ATOM 2256 O O . ARG A 1 296 ? -2.322 18.414 17.561 1.00 93.75 296 ARG A O 1
ATOM 2263 N N . ALA A 1 297 ? -0.320 19.216 18.202 1.00 93.06 297 ALA A N 1
ATOM 2264 C CA . ALA A 1 297 ? -0.110 18.235 19.257 1.00 93.06 297 ALA A CA 1
ATOM 2265 C C . ALA A 1 297 ? -1.181 18.336 20.353 1.00 93.06 297 ALA A C 1
ATOM 2267 O O . ALA A 1 297 ? -1.762 17.323 20.731 1.00 93.06 297 ALA A O 1
ATOM 2268 N N . SER A 1 298 ? -1.473 19.550 20.828 1.00 94.00 298 SER A N 1
ATOM 2269 C CA . SER A 1 298 ? -2.489 19.794 21.859 1.00 94.00 298 SER A CA 1
ATOM 2270 C C . SER A 1 298 ? -3.869 19.292 21.436 1.00 94.00 298 SER A C 1
ATOM 2272 O O . SER A 1 298 ? -4.539 18.586 22.193 1.00 94.00 298 SER A O 1
ATOM 2274 N N . GLU A 1 299 ? -4.277 19.608 20.206 1.00 94.94 299 GLU A N 1
ATOM 2275 C CA . GLU A 1 299 ? -5.579 19.194 19.701 1.00 94.94 299 GLU A CA 1
ATOM 2276 C C . GLU A 1 299 ? -5.674 17.684 19.488 1.00 94.94 299 GLU A C 1
ATOM 2278 O O . GLU A 1 299 ? -6.638 17.076 19.958 1.00 94.94 299 GLU A O 1
ATOM 2283 N N . LEU A 1 300 ? -4.668 17.058 18.862 1.00 95.94 300 LEU A N 1
ATOM 2284 C CA . LEU A 1 300 ? -4.664 15.604 18.718 1.00 95.94 300 LEU A CA 1
ATOM 2285 C C . LEU A 1 300 ? -4.733 14.925 20.087 1.00 95.94 300 LEU A C 1
ATOM 2287 O O . LEU A 1 300 ? -5.546 14.030 20.273 1.00 95.94 300 LEU A O 1
ATOM 2291 N N . LEU A 1 301 ? -3.931 15.353 21.065 1.00 94.94 301 LEU A N 1
ATOM 2292 C CA . LEU A 1 301 ? -3.941 14.751 22.401 1.00 94.94 301 LEU A CA 1
ATOM 2293 C C . LEU A 1 301 ? -5.293 14.920 23.109 1.00 94.94 301 LEU A C 1
ATOM 2295 O O . LEU A 1 301 ? -5.679 14.060 23.900 1.00 94.94 301 LEU A O 1
ATOM 2299 N N . ALA A 1 302 ? -6.029 16.000 22.833 1.00 94.94 302 ALA A N 1
ATOM 2300 C CA . ALA A 1 302 ? -7.379 16.177 23.353 1.00 94.94 302 ALA A CA 1
ATOM 2301 C C . ALA A 1 302 ? -8.365 15.161 22.762 1.00 94.94 302 ALA A C 1
ATOM 2303 O O . ALA A 1 302 ? -9.113 14.543 23.520 1.00 94.94 302 ALA A O 1
ATOM 2304 N N . VAL A 1 303 ? -8.322 14.949 21.445 1.00 96.38 303 VAL A N 1
ATOM 2305 C CA . VAL A 1 303 ? -9.152 13.947 20.757 1.00 96.38 303 VAL A CA 1
ATOM 2306 C C . VAL A 1 303 ? -8.735 12.523 21.137 1.00 96.38 303 VAL A C 1
ATOM 2308 O O . VAL A 1 303 ? -9.587 11.670 21.381 1.00 96.38 303 VAL A O 1
ATOM 2311 N N . TRP A 1 304 ? -7.431 12.274 21.272 1.00 95.88 304 TRP A N 1
ATOM 2312 C CA . TRP A 1 304 ? -6.870 10.958 21.571 1.00 95.88 304 TRP A CA 1
ATOM 2313 C C . TRP A 1 304 ? -7.350 10.402 22.912 1.00 95.88 304 TRP A C 1
ATOM 2315 O O . TRP A 1 304 ? -7.667 9.221 23.001 1.00 95.88 304 TRP A O 1
ATOM 2325 N N . ARG A 1 305 ? -7.513 11.251 23.935 1.00 93.88 305 ARG A N 1
ATOM 2326 C CA . ARG A 1 305 ? -8.101 10.836 25.223 1.00 93.88 305 ARG A CA 1
ATOM 2327 C C . ARG A 1 305 ? -9.519 10.273 25.079 1.00 93.88 305 ARG A C 1
ATOM 2329 O O . ARG A 1 305 ? -9.891 9.367 25.817 1.00 93.88 305 ARG A O 1
ATOM 2336 N N . GLY A 1 306 ? -10.306 10.796 24.136 1.00 94.62 306 GLY A N 1
ATOM 2337 C CA . GLY A 1 306 ? -11.631 10.257 23.821 1.00 94.62 306 GLY A CA 1
ATOM 2338 C C . GLY A 1 306 ? -11.548 8.877 23.169 1.00 94.62 306 GLY A C 1
ATOM 2339 O O . GLY A 1 306 ? -12.306 7.984 23.531 1.00 94.62 306 GLY A O 1
ATOM 2340 N N . LEU A 1 307 ? -10.579 8.677 22.272 1.00 95.56 307 LEU A N 1
ATOM 2341 C CA . LEU A 1 307 ? -10.322 7.372 21.655 1.00 95.56 307 LEU A CA 1
ATOM 2342 C C . LEU A 1 307 ? -9.858 6.330 22.673 1.00 95.56 307 LEU A C 1
ATOM 2344 O O . LEU A 1 307 ? -10.264 5.179 22.583 1.00 95.56 307 LEU A O 1
ATOM 2348 N N . GLU A 1 308 ? -9.035 6.722 23.649 1.00 93.88 308 GLU A N 1
ATOM 2349 C CA . GLU A 1 308 ? -8.587 5.821 24.717 1.00 93.88 308 GLU A CA 1
ATOM 2350 C C . GLU A 1 308 ? -9.742 5.292 25.572 1.00 93.88 308 GLU A C 1
ATOM 2352 O O . GLU A 1 308 ? -9.691 4.149 26.026 1.00 93.88 308 GLU A O 1
ATOM 2357 N N . ALA A 1 309 ? -10.780 6.107 25.772 1.00 92.69 309 ALA A N 1
ATOM 2358 C CA . ALA A 1 309 ? -11.985 5.707 26.488 1.00 92.69 309 ALA A CA 1
ATOM 2359 C C . ALA A 1 309 ? -12.928 4.853 25.623 1.00 92.69 309 ALA A C 1
ATOM 2361 O O . ALA A 1 309 ? -13.485 3.879 26.123 1.00 92.69 309 ALA A O 1
ATOM 2362 N N . GLU A 1 310 ? -13.093 5.204 24.344 1.00 95.44 310 GLU A N 1
ATOM 2363 C CA . GLU A 1 310 ? -14.016 4.530 23.419 1.00 95.44 310 GLU A CA 1
ATOM 2364 C C . GLU A 1 310 ? -13.479 3.177 22.920 1.00 95.44 310 GLU A C 1
ATOM 2366 O O . GLU A 1 310 ? -14.234 2.220 22.767 1.00 95.44 310 GLU A O 1
ATOM 2371 N N . TYR A 1 311 ? -12.165 3.072 22.698 1.00 93.94 311 TYR A N 1
ATOM 2372 C CA . TYR A 1 311 ? -11.517 1.922 22.057 1.00 93.94 311 TYR A CA 1
ATOM 2373 C C . TYR A 1 311 ? -10.442 1.251 22.927 1.00 93.94 311 TYR A C 1
ATOM 2375 O O . TYR A 1 311 ? -9.323 1.016 22.456 1.00 93.94 311 TYR A O 1
ATOM 2383 N N . PRO A 1 312 ? -10.732 0.872 24.184 1.00 88.88 312 PRO A N 1
ATOM 2384 C CA . PRO A 1 312 ? -9.714 0.347 25.095 1.00 88.88 312 PRO A CA 1
ATOM 2385 C C . PRO A 1 312 ? -9.035 -0.933 24.576 1.00 88.88 312 PRO A C 1
ATOM 2387 O O . PRO A 1 312 ? -7.8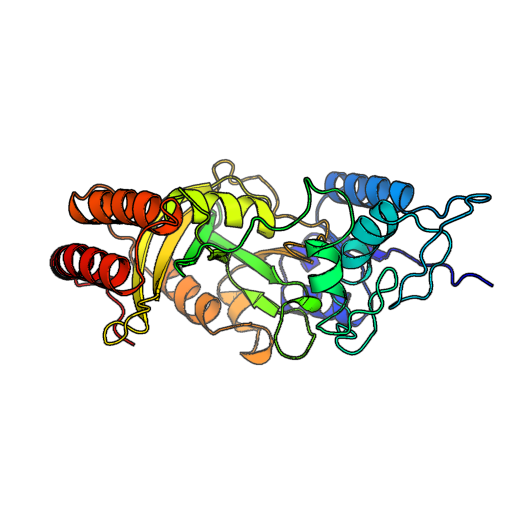80 -1.184 24.906 1.00 88.88 312 PRO A O 1
ATOM 2390 N N . ALA A 1 313 ? -9.725 -1.722 23.741 1.00 85.75 313 ALA A N 1
ATOM 2391 C CA . ALA A 1 313 ? -9.199 -2.954 23.150 1.00 85.75 313 ALA A CA 1
ATOM 2392 C C . ALA A 1 313 ? -8.348 -2.738 21.882 1.00 85.75 313 ALA A C 1
ATOM 2394 O O . ALA A 1 313 ? -7.545 -3.605 21.547 1.00 85.75 313 ALA A O 1
ATOM 2395 N N . ALA A 1 314 ? -8.509 -1.608 21.182 1.00 82.69 314 ALA A N 1
ATOM 2396 C CA . ALA A 1 314 ? -7.778 -1.314 19.944 1.00 82.69 314 ALA A CA 1
ATOM 2397 C C . ALA A 1 314 ? -6.610 -0.338 20.149 1.00 82.69 314 ALA A C 1
ATOM 2399 O O . ALA A 1 314 ? -5.803 -0.150 19.241 1.00 82.69 314 ALA A O 1
ATOM 2400 N N . ILE A 1 315 ? -6.485 0.285 21.323 1.00 82.88 315 ILE A N 1
ATOM 2401 C CA . ILE A 1 315 ? -5.365 1.179 21.626 1.00 82.88 315 ILE A CA 1
ATOM 2402 C C . ILE A 1 315 ? -4.094 0.359 21.848 1.00 82.88 315 ILE A C 1
ATOM 2404 O O . ILE A 1 315 ? -3.914 -0.307 22.868 1.00 82.88 315 ILE A O 1
ATOM 2408 N N . PHE A 1 316 ? -3.175 0.457 20.893 1.00 74.12 316 PHE A N 1
ATOM 2409 C CA . PHE A 1 316 ? -1.838 -0.102 20.993 1.00 74.12 316 PHE A CA 1
ATOM 2410 C C . PHE A 1 316 ? -0.912 0.910 21.664 1.00 74.12 316 PHE A C 1
ATOM 2412 O O . PHE A 1 316 ? -0.574 1.955 21.100 1.00 74.12 316 PHE A O 1
ATOM 2419 N N . LYS A 1 317 ? -0.486 0.582 22.883 1.00 58.59 317 LYS A N 1
ATOM 2420 C CA . LYS A 1 317 ? 0.589 1.294 23.575 1.00 58.59 317 LYS A CA 1
ATOM 2421 C C . LYS A 1 317 ? 1.905 0.633 23.170 1.00 58.59 317 LYS A C 1
ATOM 2423 O O . LYS A 1 317 ? 2.099 -0.546 23.460 1.00 58.59 317 LYS A O 1
ATOM 2428 N N . ASN A 1 318 ? 2.739 1.369 22.435 1.00 46.56 318 ASN A N 1
ATOM 2429 C CA . ASN A 1 318 ? 4.127 0.973 22.178 1.00 46.56 318 ASN A CA 1
ATOM 2430 C C . ASN A 1 318 ? 4.956 1.053 23.458 1.00 46.56 318 ASN A C 1
ATOM 2432 O O . ASN A 1 318 ? 4.688 1.976 24.263 1.00 46.56 318 ASN A O 1
#

Organism: NCBI:txid63592

Foldseek 3Di:
DFQDDDAAEAADPVCQAFVVSVLVCVVVQHLWYHPDVVLVVVLVVLVVLLDADPPDPDWFAAQPRRGIRGDLQSSQSCPFSRALFPQQPQQAAARPPRDRRQRNLCSQQPIHDNVRHDDPDFPAWEKAFEWEAQPPPRWTKKFWGGLSPAPRSGIAIDTQMDTAAALFFRQRSSQVSCCQGWVFRKDFDFWQAWEWPQLVHLHIYIYTYTYIYGPDSPDATAIRTHNSGVTMHTYDLVSVVVDDCVRHSHCCCNPPSVCVSVVVGDGDDCPDPLNVLRRVLSSCSRNDPPDDSNRNSVSNSVSVVVCCVRPVPRYDDD

Radius of gyration: 20.63 Å; Cα contacts (8 Å, |Δi|>4): 666; chains: 1; bounding box: 45×48×60 Å

Secondary structure (DSSP, 8-state):
--------EEE-HHHHH-HHHHHHHHHTT-SEEESSHHHHHHHHHHHHHTPPPTT-SS-EE-TTT--EEE-HHHHHHHHHHHHTTS---TTSPPTTT---S-HHHHHHHHSS-GGGSPPPPPSS--EEEEEEB-TTT--EEEEEE-GGGSTTSS-EEE-SEEEPPTT--HHHHHHHHHHHHH---EEEEEEEEEEEETTTSSS-EEEEEEEEEESSTTPPPP-S--SS-S-EEEE-HHHHTTS-GGGBSSSHHHHHHHHHHTTSS-PBPS-SHHHHHHHHHHHHHHH-TTS-HHHHHHHHHHHHHHHHHH-TTTEE--

Mean predicted aligned error: 4.86 Å

Nearest PDB structures (foldseek):
  1su2-assembly1_B  TM=7.249E-01  e=6.085E-08  Deinococcus radiodurans
  1sjy-assembly1_A-2  TM=7.146E-01  e=8.214E-08  Deinococcus radiodurans
  1soi-assembly1_A-2  TM=7.097E-01  e=7.285E-08  Deinococcus radiodurans
  1sz3-assembly1_B  TM=7.034E-01  e=6.861E-08  Deinococcus radiodurans
  1vcd-assembly1_A  TM=7.293E-01  e=2.100E-06  Thermus thermophilus HB8

Sequence (318 aa):
EGTAQVFKVILSPTVCEDPVIRLLCFAKGASMVANCVEAVHDALERVERCRPVSGLRETCRCPECGLSGLTEDQLHLHGPLYHSHHDARLGTPCPICDQRDGWPLHFHNSHGPPADREAPRSVFPAFALVVVRNPDDGRFLLVNEPASICHGGVPLYWLPAGRVDPGEGFQAAGIRETREEGGLNVTITGILSLSLSGANTSRPCPRITFLAEPTDPSQPPKSVPDWESTGAMWVTTAALATLNREHFRAADPIRLFPAVETGRLMPQSLDTAAFQALERCMERLTGNSRLSHAERASELLAVWRGLEAEYPAAIFKN

InterPro domains:
  IPR000086 NUDIX hydrolase domain [PF00293] (128-250)
  IPR000086 NUDIX hydrolase domain [PS51462] (122-258)
  IPR015797 NUDIX hydrolase-like domain superfamily [SSF55811] (91-247)
  IPR051325 Nudix hydrolase domain-containing protein [PTHR21340] (126-244)